Protein AF-A0A7S3XS80-F1 (afdb_monomer)

Foldseek 3Di:
DADDDQVLPWDDDPVDIDGDRDRQKDKDFPFAFPDKDWPDADPFWTKIKTAGDPGWIKIFTRGAQQLKGKIFTGFTKIKMFRDPFAFQDWPRHGQAQDKDKDQWIWTATPSGKIKIKGWLDIWIWGAHRGRGMTITPGTDGTMIIIGIDPDCVPVVVVCVQQVFKEFRHKDWDWDDDDPDIDIDIDTHMDGDPPGDHRGHDDD

Solvent-accessible surface area (backbone atoms only — not comparable to full-atom values): 10942 Å² total; per-residue (Å²): 87,75,39,60,72,28,76,86,63,54,46,76,56,100,88,47,76,47,65,57,85,50,47,50,36,27,51,48,51,72,45,56,68,79,47,72,50,76,81,46,70,55,93,40,19,41,32,39,38,32,37,28,64,88,76,22,36,39,31,37,42,51,34,74,39,50,68,46,56,36,33,40,34,40,67,33,24,43,25,42,31,27,73,71,41,35,34,51,25,44,73,89,37,76,23,55,58,37,74,54,72,42,40,68,44,43,38,33,28,73,81,69,53,31,35,43,36,37,37,76,53,76,46,44,32,39,26,37,77,67,17,38,40,34,36,38,80,54,70,37,70,45,37,44,33,39,26,77,42,93,44,68,87,66,44,44,61,56,49,62,60,22,66,48,20,45,64,70,33,40,47,82,48,73,49,76,58,92,97,43,77,48,78,46,79,48,73,39,69,49,71,46,92,85,35,56,76,65,66,61,76,89,131

Structure (mmCIF, N/CA/C/O backbone):
data_AF-A0A7S3XS80-F1
#
_entry.id   AF-A0A7S3XS80-F1
#
loop_
_atom_site.group_PDB
_atom_site.id
_atom_site.type_symbol
_atom_site.label_atom_id
_atom_site.label_alt_id
_atom_site.label_comp_id
_atom_site.label_asym_id
_atom_site.label_entity_id
_atom_site.label_seq_id
_atom_site.pdbx_PDB_ins_code
_atom_site.Cartn_x
_atom_site.Cartn_y
_atom_site.Cartn_z
_atom_site.occupancy
_atom_site.B_iso_or_equiv
_atom_site.auth_seq_id
_atom_site.auth_comp_id
_atom_site.auth_asym_id
_atom_site.auth_atom_id
_atom_site.pdbx_PDB_model_num
ATOM 1 N N . VAL A 1 1 ? -1.254 -8.027 4.628 1.00 94.69 1 VAL A N 1
ATOM 2 C CA . VAL A 1 1 ? -0.103 -7.722 3.749 1.00 94.69 1 VAL A CA 1
ATOM 3 C C . VAL A 1 1 ? 0.915 -6.951 4.557 1.00 94.69 1 VAL A C 1
ATOM 5 O O . VAL A 1 1 ? 0.587 -5.874 5.022 1.00 94.69 1 VAL A O 1
ATOM 8 N N . LYS A 1 2 ? 2.093 -7.525 4.796 1.00 95.94 2 LYS A N 1
ATOM 9 C CA . LYS A 1 2 ? 3.145 -6.911 5.617 1.00 95.94 2 LYS A CA 1
ATOM 10 C C . LYS A 1 2 ? 4.112 -6.157 4.709 1.00 95.94 2 LYS A C 1
ATOM 12 O O . LYS A 1 2 ? 4.516 -6.712 3.688 1.00 95.94 2 LYS A O 1
ATOM 17 N N . VAL A 1 3 ? 4.451 -4.926 5.063 1.00 95.62 3 VAL A N 1
ATOM 18 C CA . VAL A 1 3 ? 5.302 -4.023 4.283 1.00 95.62 3 VAL A CA 1
ATOM 19 C C . VAL A 1 3 ? 6.462 -3.580 5.164 1.00 95.62 3 VAL A C 1
ATOM 21 O O . VAL A 1 3 ? 6.250 -3.241 6.324 1.00 95.62 3 VAL A O 1
ATOM 24 N N . ALA A 1 4 ? 7.667 -3.586 4.596 1.00 94.00 4 ALA A N 1
ATOM 25 C CA . ALA A 1 4 ? 8.897 -3.203 5.275 1.00 94.00 4 ALA A CA 1
ATOM 26 C C . ALA A 1 4 ? 9.699 -2.219 4.417 1.00 94.00 4 ALA A C 1
ATOM 28 O O . ALA A 1 4 ? 9.778 -2.381 3.195 1.00 94.00 4 ALA A O 1
ATOM 29 N N . TYR A 1 5 ? 10.364 -1.263 5.059 1.00 92.00 5 TYR A N 1
ATOM 30 C CA . TYR A 1 5 ? 11.425 -0.449 4.482 1.00 92.00 5 TYR A CA 1
ATOM 31 C C . TYR A 1 5 ? 12.748 -0.734 5.211 1.00 92.00 5 TYR A C 1
ATOM 33 O O . TYR A 1 5 ? 13.196 0.021 6.077 1.00 92.00 5 TYR A O 1
ATOM 41 N N . PRO A 1 6 ? 13.425 -1.841 4.866 1.00 88.69 6 PRO A N 1
ATOM 42 C CA . PRO A 1 6 ? 14.515 -2.361 5.683 1.00 88.69 6 PRO A CA 1
ATOM 43 C C . PRO A 1 6 ? 15.793 -1.510 5.611 1.00 88.69 6 PRO A C 1
ATOM 45 O O . PRO A 1 6 ? 16.652 -1.610 6.485 1.00 88.69 6 PRO A O 1
ATOM 48 N N . ALA A 1 7 ? 15.918 -0.634 4.605 1.00 85.62 7 ALA A N 1
ATOM 49 C CA . ALA A 1 7 ? 17.073 0.246 4.442 1.00 85.62 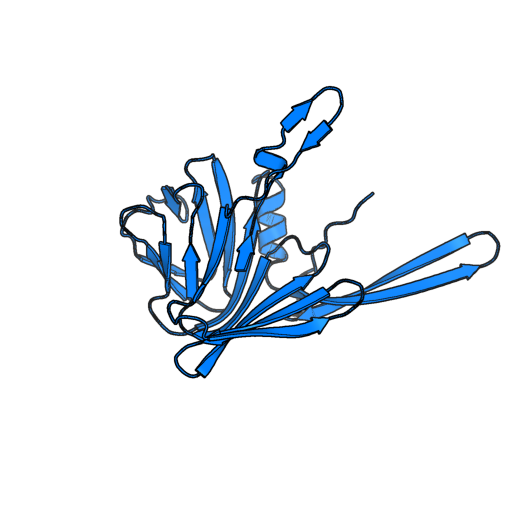7 ALA A CA 1
ATOM 50 C C . ALA A 1 7 ? 17.254 1.222 5.619 1.00 85.62 7 ALA A C 1
ATOM 52 O O . ALA A 1 7 ? 18.387 1.602 5.910 1.00 85.62 7 ALA A O 1
ATOM 53 N N . ALA A 1 8 ? 16.175 1.572 6.331 1.00 85.25 8 ALA A N 1
ATOM 54 C CA . ALA A 1 8 ? 16.245 2.381 7.550 1.00 85.25 8 ALA A CA 1
ATOM 55 C C . ALA A 1 8 ? 17.016 1.687 8.692 1.00 85.25 8 ALA A C 1
ATOM 57 O O . ALA A 1 8 ? 17.493 2.349 9.609 1.00 85.25 8 ALA A O 1
ATOM 58 N N . ARG A 1 9 ? 17.166 0.356 8.634 1.00 86.81 9 ARG A N 1
ATOM 59 C CA . ARG A 1 9 ? 17.767 -0.474 9.697 1.00 86.81 9 ARG A CA 1
ATOM 60 C C . ARG A 1 9 ? 18.905 -1.350 9.187 1.00 86.81 9 ARG A C 1
ATOM 62 O O . ARG A 1 9 ? 19.223 -2.388 9.768 1.00 86.81 9 ARG A O 1
ATOM 69 N N . ARG A 1 10 ? 19.516 -0.944 8.078 1.00 90.94 10 ARG A N 1
ATOM 70 C CA . ARG A 1 10 ? 20.593 -1.682 7.431 1.00 90.94 10 ARG A CA 1
ATOM 71 C C . ARG A 1 10 ? 21.805 -1.804 8.347 1.00 90.94 10 ARG A C 1
ATOM 73 O O . ARG A 1 10 ? 22.386 -0.807 8.772 1.00 90.94 10 ARG A O 1
ATOM 80 N N . VAL A 1 11 ? 22.245 -3.037 8.573 1.00 92.06 11 VAL A N 1
ATOM 81 C CA . VAL A 1 11 ? 23.467 -3.330 9.324 1.00 92.06 11 VAL A CA 1
ATOM 82 C C . VAL A 1 11 ? 24.584 -3.660 8.346 1.00 92.06 11 VAL A C 1
ATOM 84 O O . VAL A 1 11 ? 24.484 -4.602 7.559 1.00 92.06 11 VAL A O 1
ATOM 87 N N . VAL A 1 12 ? 25.665 -2.881 8.404 1.00 93.81 12 VAL A N 1
ATOM 88 C CA . VAL A 1 12 ? 26.850 -3.062 7.559 1.00 93.81 12 VAL A CA 1
ATOM 89 C C . VAL A 1 12 ? 28.029 -3.483 8.424 1.00 93.81 12 VAL A C 1
ATOM 91 O O . VAL A 1 12 ? 28.397 -2.802 9.379 1.00 93.81 12 VAL A O 1
ATOM 94 N N . THR A 1 13 ? 28.638 -4.604 8.066 1.00 93.06 13 THR A N 1
ATOM 95 C CA . THR A 1 13 ? 29.905 -5.086 8.617 1.00 93.06 13 THR A CA 1
ATOM 96 C C . THR A 1 13 ? 30.957 -5.124 7.499 1.00 93.06 13 THR A C 1
ATOM 98 O O . THR A 1 13 ? 30.611 -4.950 6.328 1.00 93.06 13 THR A O 1
ATOM 101 N N . PRO A 1 14 ? 32.244 -5.383 7.800 1.00 95.94 14 PRO A N 1
ATOM 102 C CA . PRO A 1 14 ? 33.262 -5.530 6.759 1.00 95.94 14 PRO A CA 1
ATOM 103 C C . PRO A 1 14 ? 32.996 -6.660 5.750 1.00 95.94 14 PRO A C 1
ATOM 105 O O . PRO A 1 14 ? 33.588 -6.653 4.674 1.00 95.94 14 PRO A O 1
ATOM 108 N N . THR A 1 15 ? 32.154 -7.644 6.086 1.00 95.75 15 THR A N 1
ATOM 109 C CA . THR A 1 15 ? 31.913 -8.840 5.257 1.00 95.75 15 THR A CA 1
ATOM 110 C C . THR A 1 15 ? 30.458 -9.031 4.852 1.00 95.75 15 THR A C 1
ATOM 112 O O . THR A 1 15 ? 30.182 -9.838 3.966 1.00 95.75 15 THR A O 1
ATOM 115 N N . THR A 1 16 ? 29.521 -8.322 5.482 1.00 93.69 16 THR A N 1
ATOM 116 C CA . THR A 1 16 ? 28.087 -8.507 5.255 1.00 93.69 16 THR A CA 1
ATOM 117 C C . THR A 1 16 ? 27.343 -7.182 5.248 1.00 93.69 16 THR A C 1
ATOM 119 O O . THR A 1 16 ? 27.641 -6.269 6.015 1.00 93.69 16 THR A O 1
ATOM 122 N N . GLN A 1 17 ? 26.304 -7.123 4.427 1.00 92.50 17 GLN A N 1
ATOM 123 C CA . GLN A 1 17 ? 25.264 -6.110 4.495 1.00 92.50 17 GLN A CA 1
ATOM 124 C C . GLN A 1 17 ? 23.944 -6.849 4.701 1.00 92.50 17 GLN A C 1
ATOM 126 O O . GLN A 1 17 ? 23.603 -7.718 3.900 1.00 92.50 17 GLN A O 1
ATOM 131 N N . SER A 1 18 ? 23.250 -6.539 5.792 1.00 92.44 18 SER A N 1
ATOM 132 C CA . SER A 1 18 ? 22.018 -7.217 6.192 1.00 92.44 18 SER A CA 1
ATOM 133 C C . SER A 1 18 ? 20.889 -6.212 6.357 1.00 92.44 18 SER A C 1
ATOM 135 O O . SER A 1 18 ? 21.041 -5.204 7.048 1.00 92.44 18 SER A O 1
ATOM 137 N N . ASP A 1 19 ? 19.756 -6.544 5.752 1.00 90.94 19 ASP A N 1
ATOM 138 C CA . ASP A 1 19 ? 18.509 -5.792 5.786 1.00 90.94 19 ASP A CA 1
ATOM 139 C C . ASP A 1 19 ? 17.455 -6.678 6.460 1.00 90.94 19 ASP A C 1
ATOM 141 O O . ASP A 1 19 ? 17.11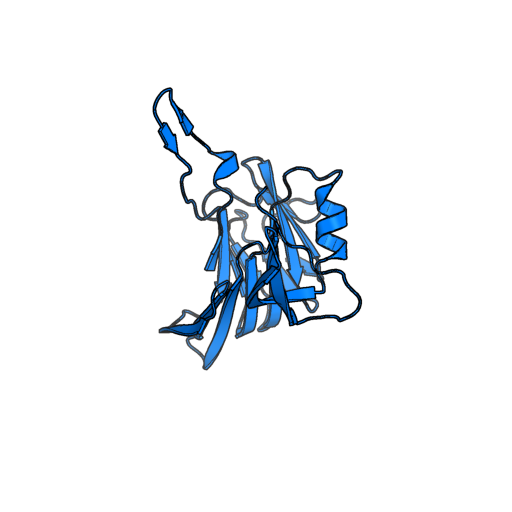4 -7.743 5.940 1.00 90.94 19 ASP A O 1
ATOM 145 N N . TYR A 1 20 ? 16.980 -6.281 7.641 1.00 86.38 20 TYR A N 1
ATOM 146 C CA . TYR A 1 20 ? 15.993 -7.057 8.392 1.00 86.38 20 TYR A CA 1
ATOM 147 C C . TYR A 1 20 ? 14.582 -6.697 7.947 1.00 86.38 20 TYR A C 1
ATOM 149 O O . TYR A 1 20 ? 14.239 -5.521 7.837 1.00 86.38 20 TYR A O 1
ATOM 157 N N . PHE A 1 21 ? 13.766 -7.720 7.701 1.00 89.06 21 PHE A N 1
ATOM 158 C CA . PHE A 1 21 ? 12.346 -7.530 7.457 1.00 89.06 21 PHE A CA 1
ATOM 159 C C . PHE A 1 21 ? 11.626 -7.362 8.793 1.00 89.06 21 PHE A C 1
ATOM 161 O O . PHE A 1 21 ? 11.642 -8.278 9.613 1.00 89.06 21 PHE A O 1
ATOM 168 N N . GLU A 1 22 ? 10.971 -6.221 8.964 1.00 90.44 22 GLU A N 1
ATOM 169 C CA . GLU A 1 22 ? 10.077 -5.929 10.080 1.00 90.44 22 GLU A CA 1
ATOM 170 C C . GLU A 1 22 ? 8.719 -5.488 9.535 1.00 90.44 22 GLU A C 1
ATOM 172 O O . GLU A 1 22 ? 8.626 -4.932 8.440 1.00 90.44 22 GLU A O 1
ATOM 177 N N . ASP A 1 23 ? 7.655 -5.752 10.290 1.00 92.56 23 ASP A N 1
ATOM 178 C CA . ASP A 1 23 ? 6.293 -5.361 9.923 1.00 92.56 23 ASP A CA 1
ATOM 179 C C . ASP A 1 23 ? 6.087 -3.850 10.181 1.00 92.56 23 ASP A C 1
ATOM 181 O O . ASP A 1 23 ? 5.377 -3.450 11.108 1.00 92.56 23 ASP A O 1
ATOM 185 N N . ASP A 1 24 ? 6.725 -3.002 9.372 1.00 94.56 24 ASP A N 1
ATOM 186 C CA . ASP A 1 24 ? 6.674 -1.540 9.516 1.00 94.56 24 ASP A CA 1
ATOM 187 C C . ASP A 1 24 ? 5.253 -1.003 9.353 1.00 94.56 24 ASP A C 1
ATOM 189 O O . ASP A 1 24 ? 4.800 -0.157 10.125 1.00 94.56 24 ASP A O 1
ATOM 193 N N . LEU A 1 25 ? 4.541 -1.541 8.365 1.00 96.31 25 LEU A N 1
ATOM 194 C CA . LEU A 1 25 ? 3.130 -1.287 8.135 1.00 96.31 25 LEU A CA 1
ATOM 195 C C . LEU A 1 25 ? 2.460 -2.568 7.637 1.00 96.31 25 LEU A C 1
ATOM 197 O O . LEU A 1 25 ? 2.986 -3.280 6.780 1.00 96.31 25 LEU A O 1
ATOM 201 N N . VAL A 1 26 ? 1.269 -2.870 8.143 1.00 98.00 26 VAL A N 1
ATOM 202 C CA . VAL A 1 26 ? 0.475 -4.015 7.693 1.00 98.00 26 VAL A CA 1
ATOM 203 C C . VAL A 1 26 ? -0.877 -3.534 7.197 1.00 98.00 26 VAL A C 1
ATOM 205 O O . VAL A 1 26 ? -1.624 -2.933 7.954 1.00 98.00 26 VAL A O 1
ATOM 208 N N . LEU A 1 27 ? -1.205 -3.846 5.946 1.00 98.44 27 LEU A N 1
ATOM 209 C CA . LEU A 1 27 ? -2.522 -3.619 5.353 1.00 98.44 27 LEU A CA 1
ATOM 210 C C . LEU A 1 27 ? -3.331 -4.918 5.433 1.00 98.44 27 LEU A C 1
ATOM 212 O O . LEU A 1 27 ? -2.916 -5.939 4.872 1.00 98.44 27 LEU A O 1
ATOM 216 N N . SER A 1 28 ? -4.444 -4.917 6.151 1.00 98.06 28 SER A N 1
ATOM 217 C CA . SER A 1 28 ? -5.320 -6.078 6.358 1.00 98.06 28 SER A CA 1
ATOM 218 C C . SER A 1 28 ? -6.788 -5.658 6.413 1.00 98.06 28 SER A C 1
ATOM 220 O O . SER A 1 28 ? -7.120 -4.512 6.129 1.00 98.06 28 SER A O 1
ATOM 222 N N . SER A 1 29 ? -7.666 -6.589 6.770 1.00 98.19 29 SER A N 1
ATOM 223 C CA . SER A 1 29 ? -9.071 -6.346 7.085 1.00 98.19 29 SER A CA 1
ATOM 224 C C . SER A 1 29 ? -9.350 -6.594 8.570 1.00 98.19 29 SER A C 1
ATOM 226 O O . SER A 1 29 ? -8.572 -7.273 9.246 1.00 98.19 29 SER A O 1
ATOM 228 N N . GLN A 1 30 ? -10.456 -6.050 9.073 1.00 98.06 30 GLN A N 1
ATOM 229 C CA . GLN A 1 30 ? -10.975 -6.336 10.409 1.00 98.06 30 GLN A CA 1
ATOM 230 C C . GLN A 1 30 ? -11.539 -7.756 10.467 1.00 98.06 30 GLN A C 1
ATOM 232 O O . GLN A 1 30 ? -11.383 -8.455 11.468 1.00 98.06 30 GLN A O 1
ATOM 237 N N . GLU A 1 31 ? -12.172 -8.184 9.379 1.00 97.81 31 GLU A N 1
ATOM 238 C CA . GLU A 1 31 ? -12.614 -9.550 9.166 1.00 97.81 31 GLU A CA 1
ATOM 239 C C . GLU A 1 31 ? -11.386 -10.468 9.073 1.00 97.81 31 GLU A C 1
ATOM 241 O O . GLU A 1 31 ? -10.433 -10.177 8.342 1.00 97.81 31 GLU A O 1
ATOM 246 N N . GLY A 1 32 ? -11.391 -11.583 9.809 1.00 95.38 32 GLY A N 1
ATOM 247 C CA . GLY A 1 32 ? -10.317 -12.573 9.734 1.00 95.38 32 GLY A CA 1
ATOM 248 C C . GLY A 1 32 ? -10.260 -13.207 8.345 1.00 95.38 32 GLY A C 1
ATOM 249 O O . GLY A 1 32 ? -11.300 -13.479 7.753 1.00 95.38 32 GLY A O 1
ATOM 250 N N . TYR A 1 33 ? -9.065 -13.456 7.800 1.00 95.94 33 TYR A N 1
ATOM 251 C CA . TYR A 1 33 ? -8.953 -14.203 6.544 1.00 95.94 33 TYR A CA 1
ATOM 252 C C . TYR A 1 33 ? -9.026 -15.715 6.799 1.00 95.94 33 TYR A C 1
ATOM 254 O O . TYR A 1 33 ? -8.406 -16.226 7.733 1.00 95.94 33 TYR A O 1
ATOM 262 N N . VAL A 1 34 ? -9.742 -16.437 5.938 1.00 97.81 34 VAL A N 1
ATOM 263 C CA . VAL A 1 34 ? -9.917 -17.899 6.006 1.00 97.81 34 VAL A CA 1
ATOM 264 C C . VAL A 1 34 ? -9.072 -18.641 4.977 1.00 97.81 34 VAL A C 1
ATOM 266 O O . VAL A 1 34 ? -8.682 -19.788 5.198 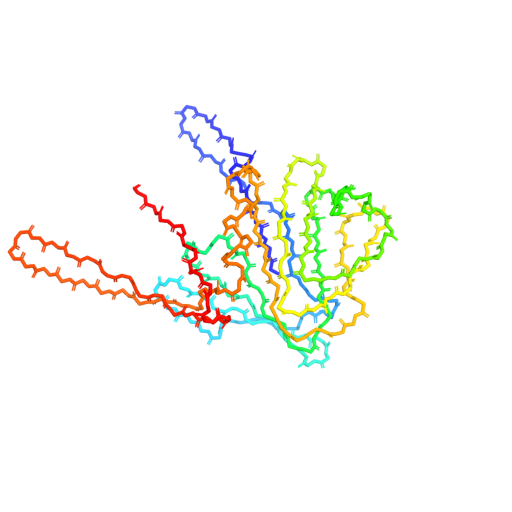1.00 97.81 34 VAL A O 1
ATOM 269 N N . ALA A 1 35 ? -8.737 -17.981 3.871 1.00 97.31 35 ALA A N 1
ATOM 270 C CA . ALA A 1 35 ? -7.902 -18.534 2.818 1.00 97.31 35 ALA A CA 1
ATOM 271 C C . ALA A 1 35 ? -7.004 -17.454 2.214 1.00 97.31 35 ALA A C 1
ATOM 273 O O . ALA A 1 35 ? -7.290 -16.258 2.289 1.00 97.31 35 ALA A O 1
ATOM 274 N N . ARG A 1 36 ? -5.891 -17.892 1.620 1.00 97.50 36 ARG A N 1
ATOM 275 C CA . ARG A 1 36 ? -5.041 -17.041 0.786 1.00 97.50 36 ARG A CA 1
ATOM 276 C C . ARG A 1 36 ? -4.422 -17.850 -0.342 1.00 97.50 36 ARG A C 1
ATOM 278 O O . ARG A 1 36 ? -3.946 -18.963 -0.103 1.00 97.50 36 ARG A O 1
ATOM 285 N N . TYR A 1 37 ? -4.367 -17.285 -1.537 1.00 97.69 37 TYR A N 1
ATOM 286 C CA . TYR A 1 37 ? -3.746 -17.928 -2.694 1.00 97.69 37 TYR A CA 1
ATOM 287 C C . TYR A 1 37 ? -3.345 -16.896 -3.751 1.00 97.69 37 TYR A C 1
ATOM 289 O O . TYR A 1 37 ? -3.826 -15.765 -3.764 1.00 97.69 37 TYR A O 1
ATOM 297 N N . ALA A 1 38 ? -2.419 -17.283 -4.629 1.00 98.06 38 ALA A N 1
ATOM 298 C CA . ALA A 1 38 ? -2.061 -16.468 -5.783 1.00 98.06 38 ALA A CA 1
ATOM 299 C C . ALA A 1 38 ? -3.119 -16.643 -6.881 1.00 98.06 38 ALA A C 1
ATOM 301 O O . ALA A 1 38 ? -3.391 -17.771 -7.292 1.00 98.06 38 ALA A O 1
ATOM 302 N N . THR A 1 39 ? -3.697 -15.543 -7.355 1.00 97.75 39 THR A N 1
ATOM 303 C CA . THR A 1 39 ? -4.729 -15.534 -8.411 1.00 97.75 39 THR A CA 1
ATOM 304 C C . THR A 1 39 ? -4.177 -15.160 -9.781 1.00 97.75 39 THR A C 1
ATOM 306 O O . THR A 1 39 ? -4.776 -15.491 -10.801 1.00 97.75 39 THR A O 1
ATOM 309 N N . GLY A 1 40 ? -3.012 -14.517 -9.820 1.00 97.00 40 GLY A N 1
ATOM 310 C CA . GLY A 1 40 ? -2.322 -14.152 -11.051 1.00 97.00 40 GLY A CA 1
ATOM 311 C C . GLY A 1 40 ? -0.853 -13.851 -10.794 1.00 97.00 40 GLY A C 1
ATOM 312 O O . GLY A 1 40 ? -0.473 -13.476 -9.685 1.00 97.00 40 GLY A O 1
ATOM 313 N N . TYR A 1 41 ? -0.018 -14.048 -11.807 1.00 97.56 41 TYR A N 1
ATOM 314 C CA . TYR A 1 41 ? 1.400 -13.706 -11.768 1.00 97.56 41 TYR A CA 1
ATOM 315 C C . TYR A 1 41 ? 1.961 -13.568 -13.184 1.00 97.56 41 TYR A C 1
ATOM 317 O O . TYR A 1 41 ? 1.452 -14.167 -14.133 1.00 97.56 41 TYR A O 1
ATOM 325 N N . ASP A 1 42 ? 3.045 -12.813 -13.306 1.00 96.44 42 ASP A N 1
ATOM 326 C CA . ASP A 1 42 ? 3.849 -12.700 -14.521 1.00 96.44 42 ASP A CA 1
ATOM 327 C C . ASP A 1 42 ? 5.345 -12.590 -14.159 1.00 96.44 42 ASP A C 1
ATOM 329 O O . ASP A 1 42 ? 5.762 -12.956 -13.060 1.00 96.44 42 ASP A O 1
ATOM 333 N N . ALA A 1 43 ? 6.187 -12.135 -15.091 1.00 92.25 43 ALA A N 1
ATOM 334 C CA . ALA A 1 43 ? 7.627 -12.005 -14.860 1.00 92.25 43 ALA A CA 1
ATOM 335 C C . ALA A 1 43 ? 7.998 -10.948 -13.798 1.00 92.25 43 ALA A C 1
ATOM 337 O O . ALA A 1 43 ? 9.110 -10.970 -13.266 1.00 92.25 43 ALA A O 1
ATOM 338 N N . PHE A 1 44 ? 7.096 -10.013 -13.505 1.00 95.88 44 PHE A N 1
ATOM 339 C CA . PHE A 1 44 ? 7.319 -8.873 -12.623 1.00 95.88 44 PHE A CA 1
ATOM 340 C C . PHE A 1 44 ? 6.291 -8.745 -11.502 1.00 95.88 44 PHE A C 1
ATOM 342 O O . PHE A 1 44 ? 6.484 -7.890 -10.636 1.00 95.88 44 PHE A O 1
ATOM 349 N N . SER A 1 45 ? 5.228 -9.546 -11.496 1.00 97.75 45 SER A N 1
ATOM 350 C CA . SER A 1 45 ? 4.135 -9.393 -10.543 1.00 97.75 45 SER A CA 1
ATOM 351 C C . SER A 1 45 ? 3.604 -10.700 -9.966 1.00 97.75 45 SER A C 1
ATOM 353 O O . SER A 1 45 ? 3.717 -11.774 -10.560 1.00 97.75 45 SER A O 1
ATOM 355 N N . VAL A 1 46 ? 2.978 -10.579 -8.798 1.00 98.38 46 VAL A N 1
ATOM 356 C CA . VAL A 1 46 ? 2.064 -11.572 -8.239 1.00 98.38 46 VAL A CA 1
ATOM 357 C C . VAL A 1 46 ? 0.879 -10.858 -7.594 1.00 98.38 46 VAL A C 1
ATOM 359 O O . VAL A 1 46 ? 1.047 -9.865 -6.884 1.00 98.38 46 VAL A O 1
ATOM 362 N N . THR A 1 47 ? -0.321 -11.380 -7.831 1.00 98.62 47 THR A N 1
ATOM 363 C CA . THR A 1 47 ? -1.541 -10.995 -7.121 1.00 98.62 47 THR A CA 1
ATOM 364 C C . THR A 1 47 ? -1.883 -12.076 -6.110 1.00 98.62 47 THR A C 1
ATOM 366 O O . THR A 1 47 ? -2.069 -13.237 -6.481 1.00 98.62 47 THR A O 1
ATOM 369 N N . VAL A 1 48 ? -1.950 -11.702 -4.833 1.00 98.56 48 VAL A N 1
ATOM 370 C CA . VAL A 1 48 ? -2.334 -12.605 -3.739 1.00 98.56 48 VAL A CA 1
ATOM 371 C C . VAL A 1 48 ? -3.668 -12.154 -3.172 1.00 98.56 48 VAL A C 1
ATOM 373 O O . VAL A 1 48 ? -3.764 -11.050 -2.643 1.00 98.56 48 VAL A O 1
ATOM 376 N N . GLU A 1 49 ? -4.674 -13.013 -3.261 1.00 98.69 49 GLU A N 1
ATOM 377 C CA . GLU A 1 49 ? -6.009 -12.786 -2.713 1.00 98.69 49 GLU A CA 1
ATOM 378 C C . GLU A 1 49 ? -6.127 -13.402 -1.318 1.00 98.69 49 GLU A C 1
ATOM 380 O O . GLU A 1 49 ? -5.566 -14.468 -1.047 1.00 98.69 49 GLU A O 1
ATOM 385 N N . PHE A 1 50 ? -6.845 -12.708 -0.441 1.00 98.56 50 PHE A N 1
ATOM 386 C CA . PHE A 1 50 ? -7.215 -13.141 0.897 1.00 98.56 50 PHE A CA 1
ATOM 387 C C . PHE A 1 50 ? -8.741 -13.124 0.995 1.00 98.56 50 PHE A C 1
ATOM 389 O O . PHE A 1 50 ? -9.348 -12.059 0.876 1.00 98.56 50 PHE A O 1
ATOM 396 N N . GLU A 1 51 ? -9.349 -14.288 1.211 1.00 98.38 51 GLU A N 1
ATOM 397 C CA . GLU A 1 51 ? -10.791 -14.414 1.452 1.00 98.38 51 GLU A CA 1
ATOM 398 C C . GLU A 1 51 ? -11.085 -14.234 2.938 1.00 98.38 51 GLU A C 1
ATOM 400 O O . GLU A 1 51 ? -10.368 -14.803 3.768 1.00 98.38 51 GLU A O 1
ATOM 405 N N . THR A 1 52 ? -12.129 -13.481 3.288 1.00 98.06 52 THR A N 1
ATOM 406 C CA . THR A 1 52 ? -12.461 -13.169 4.684 1.00 98.06 52 THR A CA 1
ATOM 407 C C . THR A 1 52 ? -13.685 -13.906 5.216 1.00 98.06 52 THR A C 1
ATOM 409 O O . THR A 1 52 ? -14.571 -14.353 4.482 1.00 98.06 52 THR A O 1
ATOM 412 N N . GLU A 1 53 ? -13.747 -14.022 6.541 1.00 93.75 53 GLU A N 1
ATOM 413 C CA . GLU A 1 53 ? -14.957 -14.354 7.283 1.00 93.75 53 GLU A CA 1
ATOM 414 C C . GLU A 1 53 ? -16.037 -13.315 6.937 1.00 93.75 53 GLU A C 1
ATOM 416 O O . GLU A 1 53 ? -15.936 -12.154 7.315 1.00 93.75 53 GLU A O 1
ATOM 421 N N . GLY A 1 54 ? -17.057 -13.713 6.173 1.00 89.81 54 GLY A N 1
ATOM 422 C CA . GLY A 1 54 ? -18.094 -12.798 5.667 1.00 89.81 54 GLY A CA 1
ATOM 423 C C . GLY A 1 54 ? -18.170 -12.705 4.141 1.00 89.81 54 GLY A C 1
ATOM 424 O O . GLY A 1 54 ? -19.140 -12.158 3.626 1.00 89.81 54 GLY A O 1
ATOM 425 N N . GLY A 1 55 ? -17.217 -13.307 3.420 1.00 94.75 55 GLY A N 1
ATOM 426 C CA . GLY A 1 55 ? -17.268 -13.466 1.962 1.00 94.75 55 GLY A CA 1
ATOM 427 C C . GLY A 1 55 ? -16.721 -12.287 1.156 1.00 94.75 55 GLY A C 1
ATOM 428 O O . GLY A 1 55 ? -16.781 -12.328 -0.070 1.00 94.75 55 GLY A O 1
ATOM 429 N N . GLY A 1 56 ? -16.189 -11.260 1.821 1.00 97.75 56 GLY A N 1
ATOM 430 C CA . GLY A 1 56 ? -15.397 -10.223 1.169 1.00 97.75 56 GLY A CA 1
ATOM 431 C C . GLY A 1 56 ? -13.958 -10.685 0.921 1.00 97.75 56 GLY A C 1
ATOM 432 O O . GLY A 1 56 ? -13.524 -11.739 1.397 1.00 97.75 56 GLY A O 1
ATOM 433 N N . VAL A 1 57 ? -13.204 -9.894 0.161 1.00 98.44 57 VAL A N 1
ATOM 434 C CA . VAL A 1 57 ? -11.807 -10.203 -0.158 1.00 98.44 57 VAL A CA 1
ATOM 435 C C . VAL A 1 57 ? -10.933 -8.956 -0.142 1.00 98.44 57 VAL A C 1
ATOM 437 O O . VAL A 1 57 ? -11.400 -7.831 -0.327 1.00 98.44 57 VAL A O 1
ATOM 440 N N . TYR A 1 58 ? -9.631 -9.155 0.032 1.00 98.69 58 TYR A N 1
ATOM 441 C CA . TYR A 1 58 ? -8.636 -8.137 -0.293 1.00 98.69 58 TYR A CA 1
ATOM 442 C C . TYR A 1 58 ? -7.444 -8.754 -1.026 1.00 98.69 58 TYR A C 1
ATOM 444 O O . TYR A 1 58 ? -7.047 -9.890 -0.763 1.00 98.69 58 TYR A O 1
ATOM 452 N N . ARG A 1 59 ? -6.872 -8.018 -1.979 1.00 98.62 59 ARG A N 1
ATOM 453 C CA . ARG A 1 59 ? -5.846 -8.498 -2.912 1.00 98.62 59 ARG A CA 1
ATOM 454 C C . ARG A 1 59 ? -4.605 -7.637 -2.826 1.00 98.62 59 ARG A C 1
ATOM 456 O O . ARG A 1 59 ? -4.668 -6.429 -3.009 1.00 98.62 59 ARG A O 1
ATOM 463 N N . ASN A 1 60 ? -3.456 -8.253 -2.590 1.00 98.44 60 ASN A N 1
ATOM 464 C CA . ASN A 1 60 ? -2.178 -7.572 -2.718 1.00 98.44 60 ASN A CA 1
ATOM 465 C C . ASN A 1 60 ? -1.693 -7.618 -4.163 1.00 98.44 60 ASN A C 1
ATOM 467 O O . ASN A 1 60 ? -1.477 -8.708 -4.689 1.00 98.44 60 ASN A O 1
ATOM 471 N N . LEU A 1 61 ? -1.451 -6.446 -4.750 1.00 98.19 61 LEU A N 1
ATOM 472 C CA . LEU A 1 61 ? -0.815 -6.311 -6.057 1.00 98.19 61 LEU A CA 1
ATOM 473 C C . LEU A 1 61 ? 0.682 -6.054 -5.859 1.00 98.19 61 LEU A C 1
ATOM 475 O O . LEU A 1 61 ? 1.124 -4.912 -5.707 1.00 98.19 61 LEU A O 1
ATOM 479 N N . ALA A 1 62 ? 1.477 -7.121 -5.804 1.00 97.69 62 ALA A N 1
ATOM 480 C CA . ALA A 1 62 ? 2.921 -7.008 -5.653 1.00 97.69 62 ALA A CA 1
ATOM 481 C C . ALA A 1 62 ? 3.575 -6.935 -7.035 1.00 97.69 62 ALA A C 1
ATOM 483 O O . ALA A 1 62 ? 3.789 -7.963 -7.675 1.00 97.69 62 ALA A O 1
ATOM 484 N N . VAL A 1 63 ? 3.915 -5.724 -7.488 1.00 97.25 63 VAL A N 1
ATOM 485 C CA . VAL A 1 63 ? 4.645 -5.504 -8.746 1.00 97.25 63 VAL A CA 1
ATOM 486 C C . VAL A 1 63 ? 6.044 -4.974 -8.468 1.00 97.25 63 VAL A C 1
ATOM 488 O O . VAL A 1 63 ? 6.232 -3.980 -7.762 1.00 97.25 63 VAL A O 1
ATOM 491 N N . ARG A 1 64 ? 7.049 -5.627 -9.052 1.00 95.56 64 ARG A N 1
ATOM 492 C CA . ARG A 1 64 ? 8.453 -5.239 -8.934 1.00 95.56 64 ARG A CA 1
ATOM 493 C C . ARG A 1 64 ? 8.654 -3.791 -9.377 1.00 95.56 64 ARG A C 1
ATOM 495 O O . ARG A 1 64 ? 8.278 -3.411 -10.479 1.00 95.56 64 ARG A O 1
ATOM 502 N N . GLY A 1 65 ? 9.318 -3.011 -8.527 1.00 94.44 65 GLY A N 1
ATOM 503 C CA . GLY A 1 65 ? 9.616 -1.606 -8.797 1.00 94.44 65 GLY A CA 1
ATOM 504 C C . GLY A 1 65 ? 8.465 -0.652 -8.478 1.00 94.44 65 GLY A C 1
ATOM 505 O O . GLY A 1 65 ? 8.692 0.551 -8.515 1.00 94.44 65 GLY A O 1
ATOM 506 N N . SER A 1 66 ? 7.268 -1.130 -8.117 1.00 95.81 66 SER A N 1
ATOM 507 C CA . SER A 1 66 ? 6.237 -0.240 -7.570 1.00 95.81 66 SER A CA 1
ATOM 508 C C . SER A 1 66 ? 6.752 0.395 -6.270 1.00 95.81 66 SER A C 1
ATOM 510 O O . SER A 1 66 ? 7.162 -0.343 -5.371 1.00 95.81 66 SER A O 1
ATOM 512 N N . PRO A 1 67 ? 6.716 1.731 -6.122 1.00 95.38 67 PRO A N 1
ATOM 513 C CA . PRO A 1 67 ? 7.075 2.387 -4.865 1.00 95.38 67 PRO A CA 1
ATOM 514 C C . PRO A 1 67 ? 5.943 2.337 -3.829 1.00 95.38 67 PRO A C 1
ATOM 516 O O . PRO A 1 67 ? 6.123 2.794 -2.704 1.00 95.38 67 PRO A O 1
ATOM 519 N N . TYR A 1 68 ? 4.789 1.771 -4.196 1.00 97.06 68 TYR A N 1
ATOM 520 C CA . TYR A 1 68 ? 3.638 1.607 -3.317 1.00 97.06 68 TYR A CA 1
ATOM 521 C C . TYR A 1 68 ? 3.370 0.132 -3.057 1.00 97.06 68 TYR A C 1
ATOM 523 O O . TYR A 1 68 ? 3.297 -0.667 -4.000 1.00 97.06 68 TYR A O 1
ATOM 531 N N . ALA A 1 69 ? 3.096 -0.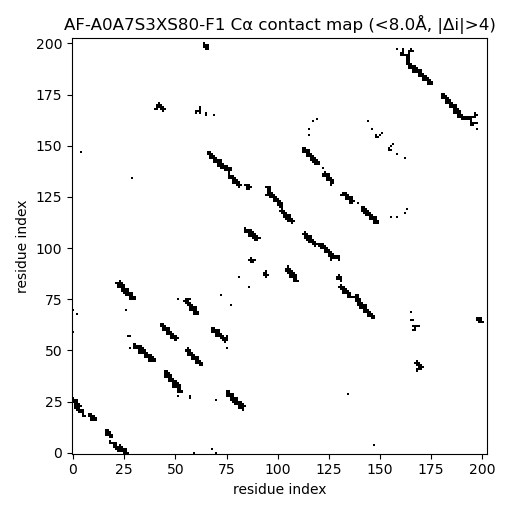204 -1.802 1.00 97.81 69 ALA A N 1
ATOM 532 C CA . ALA A 1 69 ? 2.340 -1.397 -1.469 1.00 97.81 69 ALA A CA 1
ATOM 533 C C . ALA A 1 69 ? 0.864 -1.134 -1.790 1.00 97.81 69 ALA A C 1
ATOM 535 O O . ALA A 1 69 ? 0.241 -0.274 -1.171 1.00 97.81 69 ALA A O 1
ATOM 536 N N . THR A 1 70 ? 0.322 -1.853 -2.773 1.00 98.50 70 THR A N 1
ATOM 537 C CA . THR A 1 70 ? -1.061 -1.676 -3.237 1.00 98.50 70 THR A CA 1
ATOM 538 C C . THR A 1 70 ? -1.920 -2.851 -2.779 1.00 98.50 70 THR A C 1
ATOM 540 O O . THR A 1 70 ? -1.541 -4.017 -2.960 1.00 98.50 70 THR A O 1
ATOM 543 N N . VAL A 1 71 ? -3.062 -2.542 -2.164 1.00 98.69 71 VAL A N 1
ATOM 544 C CA . VAL A 1 71 ? -4.080 -3.517 -1.770 1.00 98.69 71 VAL A CA 1
ATOM 545 C C . VAL A 1 71 ? -5.440 -3.071 -2.291 1.00 98.69 71 VAL A C 1
ATOM 547 O O . VAL A 1 71 ? -5.881 -1.961 -2.000 1.00 98.69 71 VAL A O 1
ATOM 550 N N . GLU A 1 72 ? -6.093 -3.940 -3.052 1.00 98.50 72 GLU A N 1
ATOM 551 C CA . GLU A 1 72 ? -7.487 -3.785 -3.463 1.00 98.50 72 GLU A CA 1
ATOM 552 C C . GLU A 1 72 ? -8.389 -4.447 -2.422 1.00 98.50 72 GLU A C 1
ATOM 554 O O . GLU A 1 72 ? -8.102 -5.553 -1.973 1.00 98.50 72 GLU A O 1
ATOM 559 N N . TYR A 1 73 ? -9.473 -3.788 -2.042 1.00 98.69 73 TYR A N 1
ATOM 560 C CA . TYR A 1 73 ? -10.469 -4.273 -1.096 1.00 98.69 73 TYR A CA 1
ATOM 561 C C . TYR A 1 73 ? -11.815 -4.403 -1.800 1.00 98.69 73 TYR A C 1
ATOM 563 O O . TYR A 1 73 ? -12.166 -3.566 -2.633 1.00 98.69 73 TYR A O 1
ATOM 571 N N . GLU A 1 74 ? -12.570 -5.437 -1.447 1.00 98.50 74 GLU A N 1
ATOM 572 C CA . GLU A 1 74 ? -13.898 -5.711 -1.982 1.00 98.50 74 GLU A CA 1
ATOM 573 C C . GLU A 1 74 ? -14.800 -6.200 -0.844 1.00 98.50 74 GLU A C 1
ATOM 575 O O . GLU A 1 74 ? -14.739 -7.358 -0.426 1.00 98.50 74 GLU A O 1
ATOM 580 N N . GLY A 1 75 ? -15.618 -5.286 -0.314 1.00 97.56 75 GLY A N 1
ATOM 581 C CA . GLY A 1 75 ? -16.619 -5.601 0.708 1.00 97.56 75 GLY A CA 1
ATOM 582 C C . GLY A 1 75 ? -16.052 -6.026 2.068 1.00 97.56 75 GLY A C 1
ATOM 583 O O . GLY A 1 75 ? -16.667 -6.845 2.743 1.00 97.56 75 GLY A O 1
ATOM 584 N N . VAL A 1 76 ? -14.899 -5.491 2.474 1.00 98.50 76 VAL A N 1
ATOM 585 C CA . VAL A 1 76 ? -14.268 -5.759 3.785 1.00 98.50 76 VAL A CA 1
ATOM 586 C C . VAL A 1 76 ? -13.860 -4.454 4.453 1.00 98.50 76 VAL A C 1
ATOM 588 O O . VAL A 1 76 ? -13.762 -3.435 3.777 1.00 98.50 76 VAL A O 1
ATOM 591 N N . THR A 1 77 ? -13.593 -4.466 5.752 1.00 98.62 77 THR A N 1
ATOM 592 C CA . THR A 1 77 ? -13.269 -3.272 6.544 1.00 98.62 77 THR A CA 1
ATOM 593 C C . THR A 1 77 ? -11.750 -3.141 6.704 1.00 98.62 77 THR A C 1
ATOM 595 O O . THR A 1 77 ? -11.163 -3.920 7.455 1.00 98.62 77 THR A O 1
ATOM 598 N N . PRO A 1 78 ? -11.058 -2.210 6.014 1.00 98.69 78 PRO A N 1
ATOM 599 C CA . PRO A 1 78 ? -9.599 -2.139 6.058 1.00 98.69 78 PRO A CA 1
ATOM 600 C C . PRO A 1 7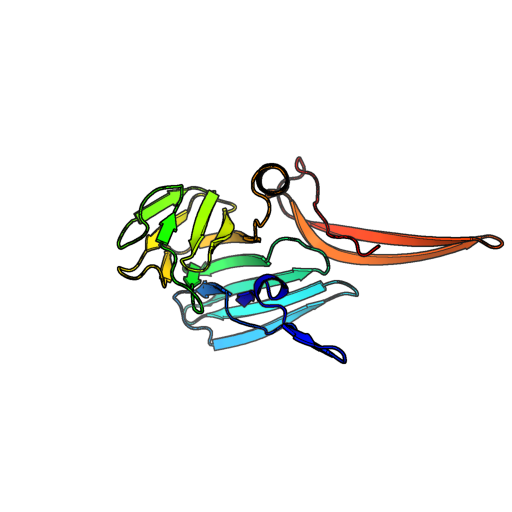8 ? -9.048 -1.818 7.447 1.00 98.69 78 PRO A C 1
ATOM 602 O O . PRO A 1 78 ? -9.613 -1.025 8.197 1.00 98.69 78 PRO A O 1
ATOM 605 N N . VAL A 1 79 ? -7.881 -2.377 7.754 1.00 98.62 79 VAL A N 1
ATOM 606 C CA . VAL A 1 79 ? -7.107 -2.070 8.957 1.00 98.62 79 VAL A CA 1
ATOM 607 C C . VAL A 1 79 ? -5.649 -1.865 8.573 1.00 98.62 79 VAL A C 1
ATOM 609 O O . VAL A 1 79 ? -5.052 -2.702 7.891 1.00 98.62 79 VAL A O 1
ATOM 612 N N . LEU A 1 80 ? -5.069 -0.756 9.023 1.00 98.44 80 LEU A N 1
ATOM 613 C CA . LEU A 1 80 ? -3.634 -0.509 8.956 1.00 98.44 80 LEU A CA 1
ATOM 614 C C . LEU A 1 80 ? -3.043 -0.759 10.340 1.00 98.44 80 LEU A C 1
ATOM 616 O O . LEU A 1 80 ? -3.427 -0.097 11.303 1.00 98.44 80 LEU A O 1
ATOM 620 N N . HIS A 1 81 ? -2.108 -1.697 10.448 1.00 97.69 81 HIS A N 1
ATOM 621 C CA . HIS A 1 81 ? -1.367 -1.902 11.686 1.00 97.69 81 HIS A CA 1
ATOM 622 C C . HIS A 1 81 ? 0.046 -1.366 11.592 1.00 97.69 81 HIS A C 1
ATOM 624 O O . HIS A 1 81 ? 0.769 -1.636 10.634 1.00 97.69 81 HIS A O 1
ATOM 630 N N . SER A 1 82 ? 0.445 -0.721 12.673 1.00 94.62 82 SER A N 1
ATOM 631 C CA . SER A 1 82 ? 1.805 -0.311 12.959 1.00 94.62 82 SER A CA 1
ATOM 632 C C . SER A 1 82 ? 2.365 -1.294 13.986 1.00 94.62 82 SER A C 1
ATOM 634 O O . SER A 1 82 ? 1.998 -1.232 15.158 1.00 94.62 82 SER A O 1
ATOM 636 N N . LYS A 1 83 ? 3.133 -2.307 13.553 1.00 91.25 83 LYS A N 1
ATOM 637 C CA . LYS A 1 83 ? 3.565 -3.404 14.448 1.00 91.25 83 LYS A CA 1
ATOM 638 C C . LYS A 1 83 ? 4.937 -3.174 15.068 1.00 91.25 83 LYS A C 1
ATOM 640 O O . LYS A 1 83 ? 5.167 -3.644 16.178 1.00 91.25 83 LYS A O 1
ATOM 645 N N . PHE A 1 84 ? 5.828 -2.494 14.352 1.00 90.44 84 PHE A N 1
ATOM 646 C CA . PHE A 1 84 ? 7.190 -2.239 14.818 1.00 90.44 84 PHE A CA 1
ATOM 647 C C . PHE A 1 84 ? 7.316 -0.945 15.639 1.00 90.44 84 PHE A C 1
ATOM 649 O O . PHE A 1 84 ? 7.978 -0.931 16.672 1.00 90.44 84 PHE A O 1
ATOM 656 N N . SER A 1 85 ? 6.670 0.132 15.192 1.00 93.31 85 SER A N 1
ATOM 657 C CA . SER A 1 85 ? 6.698 1.454 15.829 1.00 93.31 85 SER A CA 1
ATOM 658 C C . SER A 1 85 ? 5.303 2.063 15.794 1.00 93.31 85 SER A C 1
ATOM 660 O O . SER A 1 85 ? 4.574 1.809 14.842 1.00 93.31 85 SER A O 1
ATOM 662 N N . ASN A 1 86 ? 4.900 2.833 16.802 1.00 96.81 86 ASN A N 1
ATOM 663 C CA . ASN A 1 86 ? 3.553 3.402 16.875 1.00 96.81 86 ASN A CA 1
ATOM 664 C C . ASN A 1 86 ? 3.420 4.632 15.969 1.00 96.81 86 ASN A C 1
ATOM 666 O O . ASN A 1 86 ? 4.369 5.403 15.829 1.00 96.81 86 ASN A O 1
ATOM 670 N N . VAL A 1 87 ? 2.236 4.844 15.392 1.00 97.75 87 VAL A N 1
ATOM 671 C CA . VAL A 1 87 ? 1.889 6.098 14.711 1.00 97.75 87 VAL A CA 1
ATOM 672 C C . VAL A 1 87 ? 1.657 7.174 15.767 1.00 97.75 87 VAL A C 1
ATOM 674 O O . VAL A 1 87 ? 0.783 7.035 16.617 1.00 97.75 87 VAL A O 1
ATOM 677 N N . THR A 1 88 ? 2.435 8.249 15.717 1.00 97.94 88 THR A N 1
ATOM 678 C CA . THR A 1 88 ? 2.358 9.364 16.675 1.00 97.94 88 THR A CA 1
ATOM 679 C C . THR A 1 88 ? 1.606 10.558 16.102 1.00 97.94 88 THR A C 1
ATOM 681 O O . THR A 1 88 ? 0.974 11.305 16.846 1.00 97.94 88 THR A O 1
ATOM 684 N N . SER A 1 89 ? 1.632 10.722 14.779 1.00 97.94 89 SER A N 1
ATOM 685 C CA . SER A 1 89 ? 0.986 11.831 14.082 1.00 97.94 89 SER A CA 1
ATOM 686 C C . SER A 1 89 ? 0.299 11.359 12.805 1.00 97.94 89 SER A C 1
ATOM 688 O O . SER A 1 89 ? 0.816 10.510 12.072 1.00 97.94 89 SER A O 1
ATOM 690 N N . ILE A 1 90 ? -0.884 11.918 12.548 1.00 98.06 90 ILE A N 1
ATOM 691 C CA . ILE A 1 90 ? -1.612 11.788 11.288 1.00 98.06 90 ILE A CA 1
ATOM 692 C C . ILE A 1 90 ? -1.949 13.182 10.782 1.00 98.06 90 ILE A C 1
ATOM 694 O O . ILE A 1 90 ? -2.591 13.972 11.473 1.00 98.06 90 ILE A O 1
ATOM 698 N N . ASN A 1 91 ? -1.536 13.487 9.552 1.00 96.88 91 ASN A N 1
ATOM 699 C CA . ASN A 1 91 ? -1.767 14.783 8.909 1.00 96.88 91 ASN A CA 1
ATOM 700 C C . ASN A 1 91 ? -1.266 15.977 9.752 1.00 96.88 91 ASN A C 1
ATOM 702 O O . ASN A 1 91 ? -1.830 17.070 9.694 1.00 96.88 91 ASN A O 1
ATOM 706 N N . GLY A 1 92 ? -0.199 15.769 10.532 1.00 95.81 92 GLY A N 1
ATOM 707 C CA . GLY A 1 92 ? 0.411 16.784 11.395 1.00 95.81 92 GLY A CA 1
ATOM 708 C C . GLY A 1 92 ? -0.308 17.020 12.728 1.00 95.81 92 GLY A C 1
ATOM 709 O O . GLY A 1 92 ? 0.047 17.960 13.439 1.00 95.81 92 GLY A O 1
ATOM 710 N N . ALA A 1 93 ? -1.309 16.205 13.068 1.00 96.56 93 ALA A N 1
ATOM 711 C CA . ALA A 1 93 ? -1.989 16.213 14.360 1.00 96.56 93 ALA A CA 1
ATOM 712 C C . ALA A 1 93 ? -1.708 14.918 15.132 1.00 96.56 93 ALA A C 1
ATOM 714 O O . ALA A 1 93 ? -1.387 13.898 14.529 1.00 96.56 93 ALA A O 1
ATOM 715 N N . ASP A 1 94 ? -1.851 14.960 16.458 1.00 97.00 94 ASP A N 1
ATOM 716 C CA . ASP A 1 94 ? -1.694 13.784 17.320 1.00 97.00 94 ASP A CA 1
ATOM 717 C C . ASP A 1 94 ? -2.637 12.646 16.891 1.00 97.00 94 ASP A C 1
ATOM 719 O O . ASP A 1 94 ? -3.801 12.885 16.561 1.00 97.00 94 ASP A O 1
ATOM 723 N N . ALA A 1 95 ? -2.110 11.422 16.844 1.00 96.06 95 ALA A N 1
ATOM 724 C CA . ALA A 1 95 ? -2.826 10.264 16.318 1.00 96.06 95 ALA A CA 1
ATOM 725 C C . ALA A 1 95 ? -3.672 9.520 17.364 1.00 96.06 95 ALA A C 1
ATOM 727 O O . ALA A 1 95 ? -4.529 8.727 16.979 1.00 96.06 95 ALA A O 1
ATOM 728 N N . ALA A 1 96 ? -3.443 9.708 18.665 1.00 94.44 96 ALA A N 1
ATOM 729 C CA . ALA A 1 96 ? -4.023 8.832 19.679 1.00 94.44 96 ALA A CA 1
ATOM 730 C C . ALA A 1 96 ? -5.544 9.028 19.806 1.00 94.44 96 ALA A C 1
ATOM 732 O O . ALA A 1 96 ? -6.029 10.130 20.066 1.00 94.44 96 ALA A O 1
ATOM 733 N N . GLY A 1 97 ? -6.310 7.947 19.615 1.00 94.56 97 GLY A N 1
ATOM 734 C CA . GLY A 1 97 ? -7.766 7.943 19.817 1.00 94.56 97 GLY A CA 1
ATOM 735 C C . GLY A 1 97 ? -8.570 8.808 18.833 1.00 94.56 97 GLY A C 1
ATOM 736 O O . GLY A 1 97 ? -9.765 9.040 19.045 1.00 94.56 97 GLY A O 1
ATOM 737 N N . VAL A 1 98 ? -7.950 9.319 17.764 1.00 95.75 98 VAL A N 1
ATOM 738 C CA . VAL A 1 98 ? -8.625 10.215 16.813 1.00 95.75 98 VAL A CA 1
ATOM 739 C C . VAL A 1 98 ? -9.412 9.443 15.756 1.00 95.75 98 VAL A C 1
ATOM 741 O O . VAL A 1 98 ? -9.165 8.271 15.476 1.00 95.75 98 VAL A O 1
ATOM 744 N N . SER A 1 99 ? -10.373 10.119 15.126 1.00 97.50 99 SER A N 1
ATOM 745 C CA . SER A 1 99 ? -10.981 9.662 13.875 1.00 97.50 99 SER A CA 1
ATOM 746 C C . SER A 1 99 ? -10.668 10.655 12.767 1.00 97.50 99 SER A C 1
ATOM 748 O O . SER A 1 99 ? -10.823 11.862 12.948 1.00 97.50 99 SER A O 1
ATOM 750 N N . VAL A 1 100 ? -10.213 10.144 11.628 1.00 98.06 100 VAL A N 1
ATOM 751 C CA . VAL A 1 100 ? -9.734 10.943 10.500 1.00 98.06 100 VAL A CA 1
ATOM 752 C C . VAL A 1 100 ? -10.335 10.416 9.204 1.00 98.06 100 VAL A C 1
ATOM 754 O O . VAL A 1 100 ? -10.351 9.211 8.958 1.00 98.06 100 VAL A O 1
ATOM 757 N N . SER A 1 101 ? -10.836 11.329 8.377 1.00 98.44 101 SER A N 1
ATOM 758 C CA . SER A 1 101 ? -11.488 11.018 7.103 1.00 98.44 101 SER A CA 1
ATOM 759 C C . SER A 1 101 ? -10.746 11.668 5.946 1.00 98.44 101 SER A C 1
ATOM 761 O O . SER A 1 101 ? -10.305 12.812 6.056 1.00 98.44 101 SER A O 1
ATOM 763 N N . GLY A 1 102 ? -10.660 10.970 4.818 1.00 98.19 102 GLY A N 1
ATOM 764 C CA . GLY A 1 102 ? -10.092 11.518 3.593 1.00 98.19 102 GLY A CA 1
ATOM 765 C C . GLY A 1 102 ? -9.664 10.444 2.605 1.00 98.19 102 GLY A C 1
ATOM 766 O O . GLY A 1 102 ? -9.955 9.262 2.770 1.00 98.19 102 GLY A O 1
ATOM 767 N N . THR A 1 103 ? -8.960 10.879 1.565 1.00 98.06 103 THR A N 1
ATOM 768 C CA . THR A 1 103 ? -8.342 10.014 0.548 1.00 98.06 103 THR A CA 1
ATOM 769 C C . THR A 1 103 ? -6.820 9.976 0.659 1.00 98.06 103 THR A C 1
ATOM 771 O O . THR A 1 103 ? -6.176 9.196 -0.033 1.00 98.06 103 THR A O 1
ATOM 774 N N . GLU A 1 104 ? -6.232 10.818 1.509 1.00 98.06 104 GLU A N 1
ATOM 775 C CA . GLU A 1 104 ? -4.794 10.890 1.756 1.00 98.06 104 GLU A CA 1
ATOM 776 C C . GLU A 1 104 ? -4.533 10.998 3.260 1.00 98.06 104 GLU A C 1
ATOM 778 O O . GLU A 1 104 ? -5.172 11.792 3.957 1.00 98.06 104 GLU A O 1
ATOM 783 N N . PHE A 1 105 ? -3.570 10.216 3.745 1.00 98.38 105 PHE A N 1
ATOM 784 C CA . PHE A 1 105 ? -3.110 10.251 5.127 1.00 98.38 105 PHE A CA 1
ATOM 785 C C . PHE A 1 105 ? -1.585 10.234 5.156 1.00 98.38 105 PHE A C 1
ATOM 787 O O . PHE A 1 105 ? -0.956 9.319 4.624 1.00 98.38 105 PHE A O 1
ATOM 794 N N . LEU A 1 106 ? -0.992 11.234 5.797 1.00 97.62 106 LEU A N 1
ATOM 795 C CA . LEU A 1 106 ? 0.420 11.237 6.150 1.00 97.62 106 LEU A CA 1
ATOM 796 C C . LEU A 1 106 ? 0.554 10.706 7.574 1.00 97.62 106 LEU A C 1
ATOM 798 O O . LEU A 1 106 ? 0.145 11.386 8.512 1.00 97.62 106 LEU A O 1
ATOM 802 N N . LEU A 1 107 ? 1.115 9.510 7.719 1.00 97.50 107 LEU A N 1
ATOM 803 C CA . LEU A 1 107 ? 1.416 8.893 9.007 1.00 97.50 107 LEU A CA 1
ATOM 804 C C . LEU A 1 107 ? 2.880 9.144 9.359 1.00 97.50 107 LEU A C 1
ATOM 806 O O . LEU A 1 107 ? 3.763 8.918 8.530 1.00 97.50 107 LEU A O 1
ATOM 810 N N . GLU A 1 108 ? 3.139 9.547 10.595 1.00 96.88 108 GLU A N 1
ATOM 811 C CA . GLU A 1 108 ? 4.484 9.632 11.161 1.00 96.88 108 GLU A CA 1
ATOM 812 C C . GLU A 1 108 ? 4.584 8.654 12.332 1.00 96.88 108 GLU A C 1
ATOM 814 O O . GLU A 1 108 ? 3.709 8.616 13.200 1.00 96.88 108 GLU A O 1
ATOM 819 N N . GLN A 1 109 ? 5.629 7.831 12.327 1.00 95.88 109 GLN A N 1
ATOM 820 C CA . GLN A 1 109 ? 5.889 6.828 13.355 1.00 95.88 109 GLN A CA 1
ATOM 821 C C . GLN A 1 109 ? 6.952 7.315 14.347 1.00 95.88 109 GLN A C 1
ATOM 823 O O . GLN A 1 109 ? 7.764 8.188 14.037 1.00 95.88 109 GLN A O 1
ATOM 828 N N . GLU A 1 110 ? 6.957 6.748 15.553 1.00 95.25 110 GLU A N 1
ATOM 829 C CA . GLU A 1 110 ? 7.911 7.087 16.620 1.00 95.25 110 GLU A CA 1
ATOM 830 C C . GLU A 1 110 ? 9.378 6.865 16.207 1.00 95.25 110 GLU A C 1
ATOM 832 O O . GLU A 1 110 ? 10.265 7.602 16.635 1.00 95.25 110 GLU A O 1
ATOM 837 N N . ASP A 1 111 ? 9.643 5.894 15.329 1.00 91.56 111 ASP A N 1
ATOM 838 C CA . ASP A 1 111 ? 10.977 5.624 14.780 1.00 91.56 111 ASP A CA 1
ATOM 839 C C . ASP A 1 111 ? 11.405 6.594 13.659 1.00 91.56 111 ASP A C 1
ATOM 841 O O . ASP A 1 111 ? 12.486 6.447 13.085 1.00 91.56 111 ASP A O 1
ATOM 845 N N . GLY A 1 112 ? 10.583 7.607 13.367 1.00 91.44 112 GLY A N 1
ATOM 846 C CA . GLY A 1 112 ? 10.839 8.640 12.366 1.00 91.44 112 GLY A CA 1
ATOM 847 C C . GLY A 1 112 ? 10.444 8.249 10.942 1.00 91.44 112 GLY A C 1
ATOM 848 O O . GLY A 1 112 ? 10.606 9.063 10.029 1.00 91.44 112 GLY A O 1
ATOM 849 N N . MET A 1 113 ? 9.919 7.040 10.716 1.00 92.50 113 MET A N 1
ATOM 850 C CA . MET A 1 113 ? 9.391 6.671 9.405 1.00 92.50 113 MET A CA 1
ATOM 851 C C . MET A 1 113 ? 8.111 7.443 9.086 1.00 92.50 113 MET A C 1
ATOM 853 O O . MET A 1 113 ? 7.247 7.665 9.936 1.00 92.50 113 MET A O 1
ATOM 857 N N . ARG A 1 114 ? 7.982 7.828 7.814 1.00 95.06 114 ARG A N 1
ATOM 858 C CA . ARG A 1 114 ? 6.811 8.523 7.283 1.00 95.06 114 ARG A CA 1
ATOM 859 C C . ARG A 1 114 ? 6.170 7.695 6.185 1.00 95.06 114 ARG A C 1
ATOM 861 O O . ARG A 1 114 ? 6.856 7.255 5.258 1.00 95.06 114 ARG A O 1
ATOM 868 N N . TRP A 1 115 ? 4.856 7.533 6.266 1.00 97.00 115 TRP A N 1
ATOM 869 C CA . TRP A 1 115 ? 4.060 6.804 5.287 1.00 97.00 115 TRP A CA 1
ATOM 870 C C . TRP A 1 115 ? 2.991 7.706 4.695 1.00 97.00 115 TRP A C 1
ATOM 872 O O . TRP A 1 115 ? 2.207 8.313 5.417 1.00 97.00 115 TRP A O 1
ATOM 882 N N . LEU A 1 116 ? 2.936 7.758 3.370 1.00 97.88 116 LEU A N 1
ATOM 883 C CA . LEU A 1 116 ? 1.819 8.328 2.634 1.00 97.88 116 LEU A CA 1
ATOM 884 C C . LEU A 1 116 ? 0.866 7.202 2.257 1.00 97.88 116 LEU A C 1
ATOM 886 O O . LEU A 1 116 ? 1.254 6.256 1.564 1.00 97.88 116 LEU A O 1
ATOM 890 N N . ILE A 1 117 ? -0.372 7.309 2.723 1.00 98.38 117 ILE A N 1
ATOM 891 C CA . ILE A 1 117 ? -1.454 6.382 2.421 1.00 98.38 117 ILE A CA 1
ATOM 892 C C . ILE A 1 117 ? -2.447 7.084 1.505 1.00 98.38 117 ILE A C 1
ATOM 894 O O . ILE A 1 117 ? -2.941 8.157 1.838 1.00 98.38 117 ILE A O 1
ATOM 898 N N . PHE A 1 118 ? -2.769 6.451 0.384 1.00 98.06 118 PHE A N 1
ATOM 899 C CA . PHE A 1 118 ? -3.739 6.937 -0.589 1.00 98.06 118 PHE A CA 1
ATOM 900 C C . PHE A 1 118 ? -4.888 5.945 -0.716 1.00 98.06 118 PHE A C 1
ATOM 902 O O . PHE A 1 118 ? -4.650 4.758 -0.948 1.00 98.06 118 PHE A O 1
ATOM 909 N N . ALA A 1 119 ? -6.116 6.429 -0.585 1.00 98.12 119 ALA A N 1
ATOM 910 C CA . ALA A 1 119 ? -7.334 5.670 -0.828 1.00 98.12 119 ALA A CA 1
ATOM 911 C C . ALA A 1 119 ? -7.975 6.109 -2.150 1.00 98.12 119 ALA A C 1
ATOM 913 O O . ALA A 1 119 ? -7.968 7.297 -2.473 1.00 98.12 119 ALA A O 1
ATOM 914 N N . SER A 1 120 ? -8.533 5.165 -2.915 1.00 96.94 120 SER A N 1
ATOM 915 C CA . SER A 1 120 ? -9.236 5.487 -4.171 1.00 96.94 120 SER A CA 1
ATOM 916 C C . SER A 1 120 ? -10.496 6.322 -3.949 1.00 96.94 120 SER A C 1
ATOM 918 O O . SER A 1 120 ? -10.848 7.126 -4.804 1.00 96.94 120 SER A O 1
ATOM 920 N N . ASP A 1 121 ? -11.137 6.144 -2.795 1.00 96.88 121 ASP A N 1
ATOM 921 C CA . ASP A 1 121 ? -12.328 6.859 -2.349 1.00 96.88 121 ASP A CA 1
ATOM 922 C C . ASP A 1 121 ? -12.174 7.235 -0.873 1.00 96.88 121 ASP A C 1
ATOM 924 O O . ASP A 1 121 ? -11.336 6.677 -0.160 1.00 96.88 121 ASP A O 1
ATOM 928 N N . SER A 1 122 ? -12.966 8.208 -0.414 1.00 97.94 122 SER A N 1
ATOM 929 C CA . SER A 1 122 ? -12.882 8.702 0.964 1.00 97.94 122 SER A CA 1
ATOM 930 C C . SER A 1 122 ? -13.151 7.577 1.962 1.00 97.94 122 SER A C 1
ATOM 932 O O . SER A 1 122 ? -14.189 6.920 1.901 1.00 97.94 122 SER A O 1
ATOM 934 N N . ILE A 1 123 ? -12.235 7.395 2.908 1.00 98.56 123 ILE A N 1
ATOM 935 C CA . ILE A 1 123 ? -12.324 6.416 3.990 1.00 98.56 123 ILE A CA 1
ATOM 936 C C . ILE A 1 123 ? -12.162 7.132 5.329 1.00 98.56 123 ILE A C 1
ATOM 938 O O . ILE A 1 123 ? -11.444 8.127 5.429 1.00 98.56 123 ILE A O 1
ATOM 942 N N . THR A 1 124 ? -12.849 6.646 6.361 1.00 98.69 124 THR A N 1
ATOM 943 C CA . THR A 1 124 ? -12.687 7.143 7.733 1.00 98.69 124 THR A CA 1
ATOM 944 C C . THR A 1 124 ? -12.031 6.072 8.580 1.00 98.69 124 THR A C 1
ATOM 946 O O . THR A 1 124 ? -12.605 4.992 8.727 1.00 98.69 124 THR A O 1
ATOM 949 N N . PHE A 1 125 ? -10.870 6.389 9.148 1.00 98.69 125 PHE A N 1
ATOM 950 C CA . PHE A 1 125 ? -10.154 5.546 10.098 1.00 98.69 125 PHE A CA 1
ATOM 951 C C . PHE A 1 125 ? -10.359 6.046 11.525 1.00 98.69 125 PHE A C 1
ATOM 953 O O . PHE A 1 125 ? -10.225 7.241 11.789 1.00 98.69 125 PHE A O 1
ATOM 960 N N . SER A 1 126 ? -10.613 5.120 12.443 1.00 98.44 126 SER A N 1
ATOM 961 C CA . SER A 1 126 ? -10.472 5.331 13.881 1.00 98.44 126 SER A CA 1
ATOM 962 C C . SER A 1 126 ? -9.143 4.740 14.338 1.00 98.44 126 SER A C 1
ATOM 964 O O . SER A 1 126 ? -8.851 3.572 14.070 1.00 98.44 126 SER A O 1
ATOM 966 N N . VAL A 1 127 ? -8.339 5.557 15.009 1.00 98.25 127 VAL A N 1
ATOM 967 C CA . VAL A 1 127 ? -7.042 5.168 15.564 1.00 98.25 127 VAL A CA 1
ATOM 968 C C . VAL A 1 127 ? -7.234 4.722 17.007 1.00 98.25 127 VAL A C 1
ATOM 970 O O . VAL A 1 127 ? -8.020 5.316 17.745 1.00 98.25 127 VAL A O 1
ATOM 973 N N . ASP A 1 128 ? -6.532 3.675 17.425 1.00 97.69 128 ASP A N 1
ATOM 974 C CA . ASP A 1 128 ? -6.499 3.293 18.832 1.00 97.69 128 ASP A CA 1
ATOM 975 C C . ASP A 1 128 ? -5.689 4.288 19.687 1.00 97.69 128 ASP A C 1
ATOM 977 O O . ASP A 1 128 ? -4.946 5.133 19.190 1.00 97.69 128 ASP A O 1
ATOM 981 N N . GLU A 1 129 ? -5.819 4.180 21.010 1.00 96.69 129 GLU A N 1
ATOM 982 C CA . GLU A 1 129 ? -5.128 5.046 21.988 1.00 96.69 129 GLU A CA 1
ATOM 983 C C . GLU A 1 129 ? -3.593 4.986 21.890 1.00 96.69 129 GLU A C 1
ATOM 985 O O . GLU A 1 129 ? -2.894 5.835 22.435 1.00 96.69 129 GLU A O 1
ATOM 990 N N . TRP A 1 130 ? -3.059 3.964 21.219 1.00 95.50 130 TRP A N 1
ATOM 991 C CA . TRP A 1 130 ? -1.628 3.691 21.141 1.00 95.50 130 TRP A CA 1
ATOM 992 C C . TRP A 1 130 ? -1.035 3.950 19.754 1.0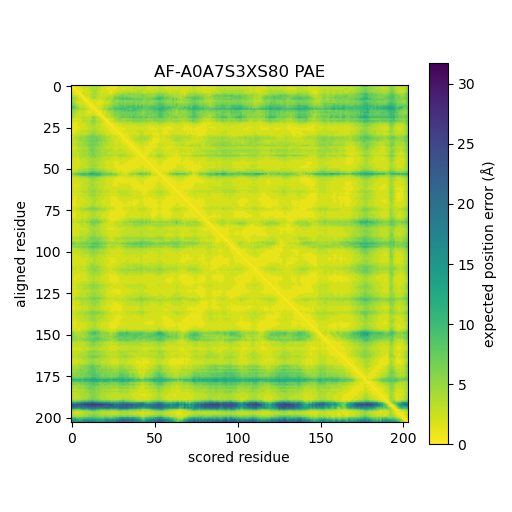0 95.50 130 TRP A C 1
ATOM 994 O O . TRP A 1 130 ? 0.173 3.797 19.597 1.00 95.50 130 TRP A O 1
ATOM 1004 N N . GLY A 1 131 ? -1.843 4.296 18.746 1.00 96.31 131 GLY A N 1
ATOM 1005 C CA . GLY A 1 131 ? -1.371 4.453 17.368 1.00 96.31 131 GLY A CA 1
ATOM 1006 C C . GLY A 1 131 ? -0.861 3.153 16.731 1.00 96.31 131 GLY A C 1
ATOM 1007 O O . GLY A 1 131 ? -0.041 3.186 15.814 1.00 96.31 131 GLY A O 1
ATOM 1008 N N . THR A 1 132 ? -1.299 1.991 17.220 1.00 97.06 132 THR A N 1
ATOM 1009 C CA . THR A 1 132 ? -0.898 0.674 16.696 1.00 97.06 132 THR A CA 1
ATOM 1010 C C . THR A 1 132 ? -1.859 0.152 15.633 1.00 97.06 132 THR A C 1
ATOM 1012 O O . THR A 1 132 ? -1.503 -0.741 14.852 1.00 97.06 132 THR A O 1
ATOM 1015 N N . SER A 1 133 ? -3.080 0.690 15.588 1.00 98.06 133 SER A N 1
ATOM 1016 C CA . SER A 1 133 ? -4.126 0.251 14.672 1.00 98.06 133 SER A CA 1
ATOM 1017 C C . SER A 1 133 ? -4.984 1.418 14.205 1.00 98.06 133 SER A C 1
ATOM 1019 O O . SER A 1 133 ? -5.536 2.154 15.016 1.00 98.06 133 SER A O 1
ATOM 1021 N N . LEU A 1 134 ? -5.145 1.535 12.890 1.00 98.50 134 LEU A N 1
ATOM 1022 C CA . LEU A 1 134 ? -6.098 2.426 12.241 1.00 98.50 134 LEU A CA 1
ATOM 1023 C C . LEU A 1 134 ? -7.145 1.544 11.561 1.00 98.50 134 LEU A C 1
ATOM 1025 O O . LEU A 1 134 ? -6.843 0.867 10.578 1.00 98.50 134 LEU A O 1
ATOM 1029 N N . THR A 1 135 ? -8.362 1.527 12.092 1.00 98.75 135 THR A N 1
ATOM 1030 C CA . THR A 1 135 ? -9.451 0.662 11.620 1.00 98.75 135 THR A CA 1
ATOM 1031 C C . THR A 1 135 ? -10.478 1.493 10.873 1.00 98.75 135 THR A C 1
ATOM 1033 O O . THR A 1 135 ? -10.944 2.508 11.391 1.00 98.75 135 THR A O 1
ATOM 1036 N N . ALA A 1 136 ? -10.819 1.096 9.649 1.00 98.69 136 ALA A N 1
ATOM 1037 C CA . ALA A 1 136 ? -11.875 1.755 8.901 1.00 98.69 136 ALA A CA 1
ATOM 1038 C C . ALA A 1 136 ? -13.210 1.613 9.644 1.00 98.69 136 ALA A C 1
ATOM 1040 O O . ALA A 1 136 ? -13.498 0.582 10.243 1.00 98.69 136 ALA A O 1
ATOM 1041 N N . SER A 1 137 ? -14.026 2.660 9.614 1.00 97.94 137 SER A N 1
ATOM 1042 C CA . SER A 1 137 ? -15.334 2.663 10.288 1.00 97.94 137 SER A CA 1
ATOM 1043 C C . SER A 1 137 ? -16.402 1.825 9.575 1.00 97.94 137 SER A C 1
ATOM 1045 O O . SER A 1 137 ? -17.391 1.450 10.202 1.00 97.94 137 SER A O 1
ATOM 1047 N N . GLU A 1 138 ? -16.207 1.525 8.287 1.00 97.94 138 GLU A N 1
ATOM 1048 C CA . GLU A 1 138 ? -17.151 0.800 7.433 1.00 97.94 138 GLU A CA 1
ATOM 1049 C C . GLU A 1 138 ? -16.414 -0.079 6.408 1.00 97.94 138 GLU A C 1
ATOM 1051 O O . GLU A 1 138 ? -15.217 0.099 6.150 1.00 97.94 138 GLU A O 1
ATOM 1056 N N . SER A 1 139 ? -17.152 -1.002 5.781 1.00 97.94 139 SER A N 1
ATOM 1057 C CA . SER A 1 139 ? -16.652 -1.799 4.658 1.00 97.94 139 SER A CA 1
ATOM 1058 C C . SER A 1 139 ? -16.257 -0.905 3.481 1.00 97.94 139 SER A C 1
ATOM 1060 O O . SER A 1 139 ? -17.009 -0.011 3.093 1.00 97.94 139 SER A O 1
ATOM 1062 N N . PHE A 1 140 ? -15.126 -1.202 2.856 1.00 98.50 140 PHE A N 1
ATOM 1063 C CA . PHE A 1 140 ? -14.546 -0.443 1.759 1.00 98.50 140 PHE A CA 1
ATOM 1064 C C . PHE A 1 140 ? -14.448 -1.303 0.494 1.00 98.50 140 PHE A C 1
ATOM 1066 O O . PHE A 1 140 ? -14.143 -2.495 0.548 1.00 98.50 140 PHE A O 1
ATOM 1073 N N . THR A 1 141 ? -14.700 -0.684 -0.660 1.00 98.44 141 THR A N 1
ATOM 1074 C CA . THR A 1 141 ? -14.432 -1.271 -1.978 1.00 98.44 141 THR A CA 1
ATOM 1075 C C . THR A 1 141 ? -13.635 -0.263 -2.782 1.00 98.44 141 THR A C 1
ATOM 1077 O O . THR A 1 141 ? -14.132 0.821 -3.066 1.00 98.44 141 THR A O 1
ATOM 1080 N N . GLY A 1 142 ? -12.390 -0.599 -3.102 1.00 97.81 142 GLY A N 1
ATOM 1081 C CA . GLY A 1 142 ? -11.434 0.352 -3.657 1.00 97.81 142 GLY A CA 1
ATOM 1082 C C . GLY A 1 142 ? -9.994 -0.058 -3.378 1.00 97.81 142 GLY A C 1
ATOM 1083 O O . GLY A 1 142 ? -9.726 -1.194 -2.997 1.00 97.81 142 GLY A O 1
ATOM 1084 N N . THR A 1 143 ? -9.046 0.861 -3.540 1.00 98.25 143 THR A N 1
ATOM 1085 C CA . THR A 1 143 ? -7.621 0.580 -3.301 1.00 98.25 143 THR A CA 1
ATOM 1086 C C . THR A 1 143 ? -7.066 1.403 -2.154 1.00 98.25 143 THR A C 1
ATOM 1088 O O . THR A 1 143 ? -7.326 2.603 -2.104 1.00 98.25 143 THR A O 1
ATOM 1091 N N . LEU A 1 144 ? -6.227 0.795 -1.312 1.00 98.56 144 LEU A N 1
ATOM 1092 C CA . LEU A 1 144 ? -5.276 1.521 -0.471 1.00 98.56 144 LEU A CA 1
ATOM 1093 C C . LEU A 1 144 ? -3.859 1.316 -1.007 1.00 98.56 144 LEU A C 1
ATOM 1095 O O . LEU A 1 144 ? -3.442 0.192 -1.302 1.00 98.56 144 LEU A O 1
ATOM 1099 N N . ARG A 1 145 ? -3.106 2.408 -1.108 1.00 98.06 145 ARG A N 1
ATOM 1100 C CA . ARG A 1 145 ? -1.713 2.426 -1.553 1.00 98.06 145 ARG A CA 1
ATOM 1101 C C . ARG A 1 145 ? -0.857 3.089 -0.490 1.00 98.06 145 ARG A C 1
ATOM 1103 O O . ARG A 1 145 ? -1.099 4.241 -0.155 1.00 98.06 145 ARG A O 1
ATOM 1110 N N . ALA A 1 146 ? 0.142 2.379 0.016 1.00 98.06 146 ALA A N 1
ATOM 1111 C CA . ALA A 1 146 ? 1.070 2.897 1.015 1.00 98.06 146 ALA A CA 1
ATOM 1112 C C . ALA A 1 146 ? 2.468 3.062 0.413 1.00 98.06 146 ALA A C 1
ATOM 1114 O O . ALA A 1 146 ? 3.004 2.106 -0.149 1.00 98.06 146 ALA A O 1
ATOM 1115 N N . ALA A 1 147 ? 3.067 4.240 0.555 1.00 97.00 147 ALA A N 1
ATOM 1116 C CA . ALA A 1 147 ? 4.452 4.504 0.181 1.00 97.00 147 ALA A CA 1
ATOM 1117 C C . ALA A 1 147 ? 5.218 5.107 1.354 1.00 97.00 147 ALA A C 1
ATOM 1119 O O . ALA A 1 147 ? 4.702 5.959 2.074 1.00 97.00 147 ALA A O 1
ATOM 1120 N N . VAL A 1 148 ? 6.467 4.684 1.520 1.00 95.06 148 VAL A N 1
ATOM 1121 C CA . VAL A 1 148 ? 7.388 5.309 2.469 1.00 95.06 148 VAL A CA 1
ATOM 1122 C C . VAL A 1 148 ? 7.946 6.597 1.863 1.00 95.06 148 VAL A C 1
ATOM 1124 O O . VAL A 1 148 ? 8.321 6.623 0.689 1.00 95.06 148 VAL A O 1
ATOM 1127 N N . SER A 1 149 ? 8.039 7.657 2.662 1.00 92.50 149 SER A N 1
ATOM 1128 C CA . SER A 1 149 ? 8.702 8.902 2.274 1.00 92.50 149 SER A CA 1
ATOM 1129 C C . SER A 1 149 ? 9.887 9.181 3.190 1.00 92.50 149 SER A C 1
ATOM 1131 O O . SER A 1 149 ? 9.727 9.442 4.377 1.00 92.50 149 SER A O 1
ATOM 1133 N N . GLN A 1 150 ? 11.094 9.095 2.634 1.00 84.38 150 GLN A N 1
ATOM 1134 C CA . GLN A 1 150 ? 12.353 9.360 3.349 1.00 84.38 150 GLN A CA 1
ATOM 1135 C C . GLN A 1 150 ? 12.975 10.713 2.965 1.00 84.38 150 GLN A C 1
ATOM 1137 O O . GLN A 1 150 ? 13.946 11.146 3.575 1.00 84.38 150 GLN A O 1
ATOM 1142 N N . ASP A 1 151 ? 12.418 11.374 1.951 1.00 87.25 151 ASP A N 1
ATOM 1143 C CA . ASP A 1 151 ? 12.816 12.701 1.486 1.00 87.25 151 ASP A CA 1
ATOM 1144 C C . ASP A 1 151 ? 11.536 13.486 1.163 1.00 87.25 151 ASP A C 1
ATOM 1146 O O . ASP A 1 151 ? 11.060 13.461 0.023 1.00 87.25 151 ASP A O 1
ATOM 1150 N N . PRO A 1 152 ? 10.925 14.133 2.169 1.00 88.75 152 PRO A N 1
ATOM 1151 C CA . PRO A 1 152 ? 9.647 14.808 1.994 1.00 88.75 152 PRO A CA 1
ATOM 1152 C C . PRO A 1 152 ? 9.735 16.067 1.123 1.00 88.75 152 PRO A C 1
ATOM 1154 O O . PRO A 1 152 ? 8.703 16.568 0.689 1.00 88.75 152 PRO A O 1
ATOM 1157 N N . GLU A 1 153 ? 10.925 16.601 0.841 1.00 89.56 153 GLU A N 1
ATOM 1158 C CA . GLU A 1 153 ? 11.052 17.751 -0.061 1.00 89.56 153 GLU A CA 1
ATOM 1159 C C . GLU A 1 153 ? 10.888 17.324 -1.525 1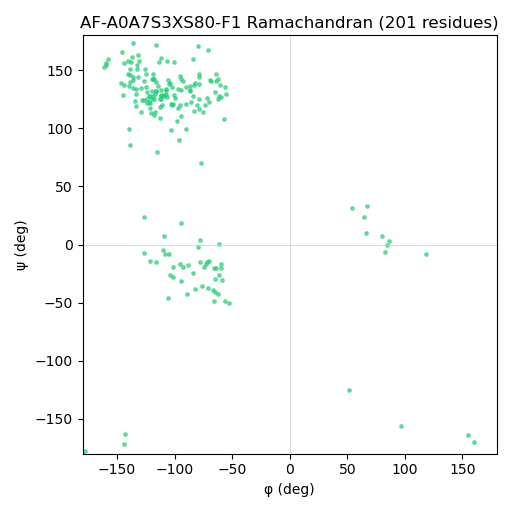.00 89.56 153 GLU A C 1
ATOM 1161 O O . GLU A 1 153 ? 10.277 18.041 -2.320 1.00 89.56 153 GLU A O 1
ATOM 1166 N N . THR A 1 154 ? 11.382 16.131 -1.871 1.00 87.56 154 THR A N 1
ATOM 1167 C CA . THR A 1 154 ? 11.399 15.642 -3.257 1.00 87.56 154 THR A CA 1
ATOM 1168 C C . THR A 1 154 ? 10.349 14.563 -3.534 1.00 87.56 154 THR A C 1
ATOM 1170 O O . THR A 1 154 ? 9.670 14.601 -4.564 1.00 87.56 154 THR A O 1
ATOM 1173 N N . LEU A 1 155 ? 10.218 13.566 -2.653 1.00 90.69 155 LEU A N 1
ATOM 1174 C CA . LEU A 1 155 ? 9.440 12.350 -2.922 1.00 90.69 155 LEU A CA 1
ATOM 1175 C C . LEU A 1 155 ? 7.949 12.534 -2.683 1.00 90.69 155 LEU A C 1
ATOM 1177 O O . LEU A 1 155 ? 7.151 12.024 -3.457 1.00 90.69 155 LEU A O 1
ATOM 1181 N N . ASP A 1 156 ? 7.567 13.279 -1.654 1.00 93.50 156 ASP A N 1
ATOM 1182 C CA . ASP A 1 156 ? 6.174 13.497 -1.259 1.00 93.50 156 ASP A CA 1
ATOM 1183 C C . ASP A 1 156 ? 5.301 13.989 -2.422 1.00 93.50 156 ASP A C 1
ATOM 1185 O O . ASP A 1 156 ? 4.241 13.428 -2.697 1.00 93.50 156 ASP A O 1
ATOM 1189 N N . GLY A 1 157 ? 5.753 15.030 -3.128 1.00 92.75 157 GLY A N 1
ATOM 1190 C CA . GLY A 1 157 ? 5.031 15.582 -4.274 1.00 92.75 157 GLY A CA 1
ATOM 1191 C C . GLY A 1 157 ? 4.936 14.592 -5.435 1.00 92.75 157 GLY A C 1
ATOM 1192 O O . GLY A 1 157 ? 3.875 14.455 -6.037 1.00 92.75 157 GLY A O 1
ATOM 1193 N N . LEU A 1 158 ? 6.023 13.868 -5.716 1.00 92.50 158 LEU A N 1
ATOM 1194 C CA . LEU A 1 158 ? 6.076 12.857 -6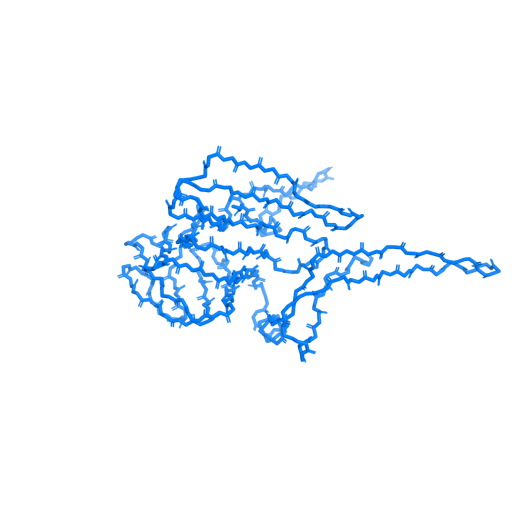.773 1.00 92.50 158 LEU A CA 1
ATOM 1195 C C . LEU A 1 158 ? 5.180 11.649 -6.464 1.00 92.50 158 LEU A C 1
ATOM 1197 O O . LEU A 1 158 ? 4.528 11.113 -7.362 1.00 92.50 158 LEU A O 1
ATOM 1201 N N . LEU A 1 159 ? 5.138 11.228 -5.199 1.00 94.75 159 LEU A N 1
ATOM 1202 C CA . LEU A 1 159 ? 4.272 10.154 -4.737 1.00 94.75 159 LEU A CA 1
ATOM 1203 C C . LEU A 1 159 ? 2.801 10.577 -4.863 1.00 94.75 159 LEU A C 1
ATOM 1205 O O . LEU A 1 159 ? 2.004 9.888 -5.489 1.00 94.75 159 LEU A O 1
ATOM 1209 N N . ARG A 1 160 ? 2.440 11.770 -4.380 1.00 93.94 160 ARG A N 1
ATOM 1210 C CA . ARG A 1 160 ? 1.070 12.297 -4.506 1.00 93.94 160 ARG A CA 1
ATOM 1211 C C . ARG A 1 160 ? 0.587 12.366 -5.955 1.00 93.94 160 ARG A C 1
ATOM 1213 O O . ARG A 1 160 ? -0.496 11.877 -6.257 1.00 93.94 160 ARG A O 1
ATOM 1220 N N . THR A 1 161 ? 1.386 12.923 -6.866 1.00 92.44 161 THR A N 1
ATOM 1221 C CA . THR A 1 161 ? 0.991 13.076 -8.282 1.00 92.44 161 THR A CA 1
ATOM 1222 C C . THR A 1 161 ? 0.952 11.763 -9.061 1.00 92.44 161 THR A C 1
ATOM 1224 O O . THR A 1 161 ? 0.381 11.720 -10.146 1.00 92.44 161 THR A O 1
ATOM 1227 N N . SER A 1 162 ? 1.545 10.695 -8.524 1.00 93.25 162 SER A N 1
ATOM 1228 C CA . SER A 1 162 ? 1.572 9.368 -9.155 1.00 93.25 162 SER A CA 1
ATOM 1229 C C . SER A 1 162 ? 0.680 8.350 -8.423 1.00 93.25 162 SER A C 1
ATOM 1231 O O . SER A 1 162 ? 0.713 7.153 -8.727 1.00 93.25 162 SER A O 1
ATOM 1233 N N . ALA A 1 163 ? -0.107 8.794 -7.438 1.00 93.69 163 ALA A N 1
ATOM 1234 C CA . ALA A 1 163 ? -0.935 7.935 -6.596 1.00 93.69 163 ALA A CA 1
ATOM 1235 C C . ALA A 1 163 ? -2.241 7.471 -7.271 1.00 93.69 163 ALA A C 1
ATOM 1237 O O . ALA A 1 163 ? -2.841 6.498 -6.806 1.00 93.69 163 ALA A O 1
ATOM 1238 N N . GLY A 1 164 ? -2.671 8.083 -8.380 1.00 92.69 164 GLY A N 1
ATOM 1239 C CA . GLY A 1 164 ? -3.878 7.658 -9.098 1.00 92.69 164 GLY A CA 1
ATOM 1240 C C . GLY A 1 164 ? -3.671 6.506 -10.086 1.00 92.69 164 GLY A C 1
ATOM 1241 O O . GLY A 1 164 ? -4.620 5.770 -10.342 1.00 92.69 164 GLY A O 1
ATOM 1242 N N . THR A 1 165 ? -2.452 6.292 -10.601 1.00 94.94 165 THR A N 1
ATOM 1243 C CA . THR A 1 165 ? -2.112 5.161 -11.493 1.00 94.94 165 THR A CA 1
ATOM 1244 C C . THR A 1 165 ? -1.170 4.177 -10.803 1.00 94.94 165 THR A C 1
ATOM 1246 O O . THR A 1 165 ? -0.159 4.572 -10.216 1.00 94.94 165 THR A O 1
ATOM 1249 N N . TYR A 1 166 ? -1.469 2.880 -10.883 1.00 95.88 166 TYR A N 1
ATOM 1250 C CA . TYR A 1 166 ? -0.645 1.814 -10.304 1.00 95.88 166 TYR A CA 1
ATOM 1251 C C . TYR A 1 166 ? -0.412 0.665 -11.279 1.00 95.88 166 TYR A C 1
ATOM 1253 O O . TYR A 1 166 ? -1.253 0.409 -12.144 1.00 95.88 166 TYR A O 1
ATOM 1261 N N . PRO A 1 167 ? 0.721 -0.045 -11.151 1.00 96.50 167 PRO A N 1
ATOM 1262 C CA . PRO A 1 167 ? 0.974 -1.221 -11.956 1.00 96.50 167 PRO A CA 1
ATOM 1263 C C . PRO A 1 167 ? 0.205 -2.428 -11.398 1.00 96.50 167 PRO A C 1
ATOM 1265 O O . PRO A 1 167 ? 0.098 -2.609 -10.186 1.00 96.50 167 PRO A O 1
ATOM 1268 N N . THR A 1 168 ? -0.276 -3.286 -12.290 1.00 97.00 168 THR A N 1
ATOM 1269 C CA . THR A 1 168 ? -0.933 -4.564 -11.963 1.00 97.00 168 THR A CA 1
ATOM 1270 C C . THR A 1 168 ? -0.155 -5.769 -12.490 1.00 97.00 168 THR A C 1
ATOM 1272 O O . THR A 1 168 ? -0.381 -6.893 -12.056 1.00 97.00 168 THR A O 1
ATOM 1275 N N . GLY A 1 169 ? 0.791 -5.532 -13.401 1.00 96.50 169 GLY A N 1
ATOM 1276 C CA . GLY A 1 169 ? 1.597 -6.563 -14.037 1.00 96.50 169 GLY A CA 1
ATOM 1277 C C . GLY A 1 169 ? 2.628 -5.981 -14.993 1.00 96.50 169 GLY A C 1
ATOM 1278 O O . GLY A 1 169 ? 2.736 -4.761 -15.151 1.00 96.50 169 GLY A O 1
ATOM 1279 N N . GLY A 1 170 ? 3.379 -6.843 -15.667 1.00 94.44 170 GLY A N 1
ATOM 1280 C CA . GLY A 1 170 ? 4.366 -6.417 -16.649 1.00 94.44 170 GLY A CA 1
ATOM 1281 C C . GLY A 1 170 ? 4.760 -7.496 -17.651 1.00 94.44 170 GLY A C 1
ATOM 1282 O O . GLY A 1 170 ? 4.723 -8.692 -17.379 1.00 94.44 170 GLY A O 1
ATOM 1283 N N . ALA A 1 171 ? 5.201 -7.046 -18.821 1.00 94.44 171 ALA A N 1
ATOM 1284 C CA . ALA A 1 171 ? 5.764 -7.880 -19.870 1.00 94.44 171 ALA A CA 1
ATOM 1285 C C . ALA A 1 171 ? 7.210 -7.473 -20.169 1.00 94.44 171 ALA A C 1
ATOM 1287 O O . ALA A 1 171 ? 7.579 -6.299 -20.087 1.00 94.44 171 ALA A O 1
ATOM 1288 N N . PHE A 1 172 ? 8.022 -8.465 -20.528 1.00 93.56 172 PHE A N 1
ATOM 1289 C CA . PHE A 1 172 ? 9.413 -8.297 -20.933 1.00 93.56 172 PHE A CA 1
ATOM 1290 C C . PHE A 1 172 ? 9.582 -8.731 -22.383 1.00 93.56 172 PHE A C 1
ATOM 1292 O O . PHE A 1 172 ? 9.172 -9.829 -22.759 1.00 93.56 172 PHE A O 1
ATOM 1299 N N . ALA A 1 173 ? 10.240 -7.895 -23.175 1.00 94.62 173 ALA A N 1
ATOM 1300 C CA . ALA A 1 173 ? 10.685 -8.232 -24.515 1.00 94.62 173 ALA A CA 1
ATOM 1301 C C . ALA A 1 173 ? 12.145 -7.818 -24.698 1.00 94.62 173 ALA A C 1
ATOM 1303 O O . ALA A 1 173 ? 12.636 -6.896 -24.045 1.00 94.62 173 ALA A O 1
ATOM 1304 N N . TYR A 1 174 ? 12.839 -8.486 -25.612 1.00 95.56 174 TYR A N 1
ATOM 1305 C CA . TYR A 1 174 ? 14.171 -8.078 -26.029 1.00 95.56 174 TYR A CA 1
ATOM 1306 C C . TYR A 1 174 ? 14.329 -8.222 -27.540 1.00 95.56 174 TYR A C 1
ATOM 1308 O O . TYR A 1 174 ? 13.702 -9.075 -28.168 1.00 95.56 174 TYR A O 1
ATOM 1316 N N . ALA A 1 175 ? 15.181 -7.385 -28.118 1.00 96.81 175 ALA A N 1
ATOM 1317 C CA . ALA A 1 175 ? 15.563 -7.440 -29.519 1.00 96.81 175 ALA A CA 1
ATOM 1318 C C . ALA A 1 175 ? 17.075 -7.256 -29.636 1.00 96.81 175 ALA A C 1
ATOM 1320 O O . ALA A 1 175 ? 17.661 -6.462 -28.906 1.00 96.81 175 ALA A O 1
ATOM 1321 N N . VAL A 1 176 ? 17.707 -7.982 -30.556 1.00 97.44 176 VAL A N 1
ATOM 1322 C CA . VAL A 1 176 ? 19.137 -7.838 -30.850 1.00 97.44 176 VAL A CA 1
ATOM 1323 C C . VAL A 1 176 ? 19.284 -7.431 -32.308 1.00 97.44 176 VAL A C 1
ATOM 1325 O O . VAL A 1 176 ? 18.768 -8.108 -33.195 1.00 97.44 176 VAL A O 1
ATOM 1328 N N . ALA A 1 177 ? 19.975 -6.322 -32.550 1.00 97.06 177 ALA A N 1
ATOM 1329 C CA . ALA A 1 177 ? 20.291 -5.826 -33.880 1.00 97.06 177 ALA A CA 1
ATOM 1330 C C . ALA A 1 177 ? 21.772 -5.439 -33.931 1.00 97.06 177 ALA A C 1
ATOM 1332 O O . ALA A 1 177 ? 22.215 -4.555 -33.194 1.00 97.06 177 ALA A O 1
ATOM 1333 N N . ASN A 1 178 ? 22.531 -6.099 -34.812 1.00 95.81 178 ASN A N 1
ATOM 1334 C CA . ASN A 1 178 ? 23.995 -6.025 -34.840 1.00 95.81 178 ASN A CA 1
ATOM 1335 C C . ASN A 1 178 ? 24.570 -6.322 -33.439 1.00 95.81 178 ASN A C 1
ATOM 1337 O O . ASN A 1 178 ? 24.214 -7.331 -32.834 1.00 95.81 178 ASN A O 1
ATOM 1341 N N . ASP A 1 179 ? 25.380 -5.408 -32.907 1.00 96.38 179 ASP A N 1
ATOM 1342 C CA . ASP A 1 179 ? 26.012 -5.506 -31.589 1.00 96.38 179 ASP A CA 1
ATOM 1343 C C . ASP A 1 179 ? 25.210 -4.793 -30.482 1.00 96.38 179 ASP A C 1
ATOM 1345 O O . ASP A 1 179 ? 25.749 -4.450 -29.432 1.00 96.38 179 ASP A O 1
ATOM 1349 N N . THR A 1 180 ? 23.921 -4.508 -30.706 1.00 96.81 180 THR A N 1
ATOM 1350 C CA . THR A 1 180 ? 23.050 -3.836 -29.728 1.00 96.81 180 THR A CA 1
ATOM 1351 C C . THR A 1 180 ? 21.893 -4.735 -29.313 1.00 96.81 180 THR A C 1
ATOM 1353 O O . THR A 1 180 ? 21.109 -5.178 -30.150 1.00 96.81 180 THR A O 1
ATOM 1356 N N . ALA A 1 181 ? 21.755 -4.955 -28.004 1.00 96.06 181 ALA A N 1
ATOM 1357 C CA . ALA A 1 181 ? 20.568 -5.548 -27.398 1.00 96.06 181 ALA A CA 1
ATOM 1358 C C . ALA A 1 181 ? 19.683 -4.448 -26.791 1.00 96.06 181 ALA A C 1
ATOM 1360 O O . ALA A 1 181 ? 20.150 -3.619 -26.010 1.00 96.06 181 ALA A O 1
ATOM 1361 N N . THR A 1 182 ? 18.400 -4.448 -27.136 1.00 95.88 182 THR A N 1
ATOM 1362 C CA . THR A 1 182 ? 17.371 -3.577 -26.567 1.00 95.88 182 THR A CA 1
ATOM 1363 C C . THR A 1 182 ? 16.446 -4.410 -25.697 1.00 95.88 182 THR A C 1
ATOM 1365 O O . THR A 1 182 ? 15.911 -5.416 -26.154 1.00 95.88 182 THR A O 1
ATOM 1368 N N . TYR A 1 183 ? 16.234 -3.966 -24.461 1.00 93.88 183 TYR A N 1
ATOM 1369 C CA . TYR A 1 183 ? 15.275 -4.551 -23.529 1.00 93.88 183 TYR A CA 1
ATOM 1370 C C . TYR A 1 183 ? 14.079 -3.614 -23.386 1.00 93.88 183 TYR A C 1
ATOM 1372 O O . TYR A 1 183 ? 14.250 -2.410 -23.192 1.00 93.88 183 TYR A O 1
ATOM 1380 N N . THR A 1 184 ? 12.873 -4.159 -23.472 1.00 94.19 184 THR A N 1
ATOM 1381 C CA . THR A 1 184 ? 11.623 -3.411 -23.352 1.00 94.19 184 THR A CA 1
ATOM 1382 C C . THR A 1 184 ? 10.798 -3.989 -22.216 1.00 94.19 184 THR A C 1
ATOM 1384 O O . THR A 1 184 ? 10.531 -5.189 -22.170 1.00 94.19 184 THR A O 1
ATOM 1387 N N . TYR A 1 185 ? 10.386 -3.105 -21.315 1.00 92.88 185 TYR A N 1
ATOM 1388 C CA . TYR A 1 185 ? 9.499 -3.405 -20.201 1.00 92.88 185 TYR A CA 1
ATOM 1389 C C . TYR A 1 185 ? 8.178 -2.687 -20.459 1.00 92.88 185 TYR A C 1
ATOM 1391 O O . TYR A 1 185 ? 8.170 -1.476 -20.684 1.00 92.88 185 TYR A O 1
ATOM 1399 N N . THR A 1 186 ? 7.071 -3.424 -20.451 1.00 94.06 186 THR A N 1
ATOM 1400 C CA . THR A 1 186 ? 5.729 -2.868 -20.661 1.00 94.06 186 THR A CA 1
ATOM 1401 C C . THR A 1 186 ? 4.879 -3.159 -19.439 1.00 94.06 186 THR A C 1
ATOM 1403 O O . THR A 1 186 ? 4.589 -4.316 -19.152 1.00 94.06 186 THR A O 1
ATOM 1406 N N . TRP A 1 187 ? 4.495 -2.114 -18.713 1.00 94.50 187 TRP A N 1
ATOM 1407 C CA . TRP A 1 187 ? 3.696 -2.233 -17.497 1.00 94.50 187 TRP A CA 1
ATOM 1408 C C . TRP A 1 187 ? 2.206 -2.253 -17.829 1.00 94.50 187 TRP A C 1
ATOM 1410 O O . TRP A 1 187 ? 1.730 -1.407 -18.585 1.00 94.50 187 TRP A O 1
ATOM 1420 N N . SER A 1 188 ? 1.480 -3.207 -17.250 1.00 95.06 188 SER A N 1
ATOM 1421 C CA . SER A 1 188 ? 0.016 -3.160 -17.190 1.00 95.06 188 SER A CA 1
ATOM 1422 C C . SER A 1 188 ? -0.382 -2.292 -16.005 1.00 95.06 188 SER A C 1
ATOM 1424 O O . SER A 1 188 ? 0.231 -2.405 -14.942 1.00 95.06 188 SER A O 1
ATOM 1426 N N . THR A 1 189 ? -1.373 -1.421 -16.179 1.00 95.25 189 THR A N 1
ATOM 1427 C CA . THR A 1 189 ? -1.779 -0.456 -15.153 1.00 95.25 189 THR A CA 1
ATOM 1428 C C . THR A 1 189 ? -3.283 -0.453 -14.927 1.00 95.25 189 THR A C 1
ATOM 1430 O O . THR A 1 189 ? -4.064 -0.847 -15.794 1.00 95.25 189 THR A O 1
ATOM 1433 N N . ALA A 1 190 ? -3.677 0.018 -13.750 1.00 94.38 190 ALA A N 1
ATOM 1434 C CA . ALA A 1 190 ? -5.047 0.350 -13.396 1.00 94.38 190 ALA A CA 1
ATOM 1435 C C . ALA A 1 190 ? -5.083 1.694 -12.646 1.00 94.38 190 ALA A C 1
ATOM 1437 O O . ALA A 1 190 ? -4.039 2.286 -12.347 1.00 94.38 190 ALA A O 1
ATOM 1438 N N . GLY A 1 191 ? -6.296 2.186 -12.383 1.00 89.56 191 GLY A N 1
ATOM 1439 C CA . GLY A 1 191 ? -6.539 3.502 -11.793 1.00 89.56 191 GLY A CA 1
ATOM 1440 C C . GLY A 1 191 ? -6.850 4.594 -12.826 1.00 89.56 191 GLY A C 1
ATOM 1441 O O . GLY A 1 191 ? -7.367 4.318 -13.911 1.00 89.56 191 GLY A O 1
ATOM 1442 N N . GLY A 1 192 ? -6.595 5.852 -12.465 1.00 77.25 192 GLY A N 1
ATOM 1443 C CA . GLY A 1 192 ? -6.966 7.031 -13.250 1.00 77.25 192 GLY A CA 1
ATOM 1444 C C . GLY A 1 192 ? -5.963 7.360 -14.357 1.00 77.25 192 GLY A C 1
ATOM 1445 O O . GLY A 1 192 ? -4.846 7.779 -14.077 1.00 77.25 192 GLY A O 1
ATOM 1446 N N . ALA A 1 193 ? -6.391 7.261 -15.620 1.00 54.97 193 ALA A N 1
ATOM 1447 C CA . ALA A 1 193 ? -5.557 7.381 -16.828 1.00 54.97 193 ALA A CA 1
ATOM 1448 C C . ALA A 1 193 ? -4.822 8.729 -17.053 1.00 54.97 193 ALA A C 1
ATOM 1450 O O . ALA A 1 193 ? -4.151 8.880 -18.073 1.00 54.97 193 ALA A O 1
ATOM 1451 N N . ALA A 1 194 ? -4.959 9.712 -16.157 1.00 61.09 194 ALA A N 1
ATOM 1452 C CA . ALA A 1 194 ? -4.320 11.026 -16.272 1.00 61.09 194 ALA A CA 1
ATOM 1453 C C . ALA A 1 194 ? -2.983 11.141 -15.513 1.00 61.09 194 ALA A C 1
ATOM 1455 O O . ALA A 1 194 ? -2.208 12.052 -15.811 1.00 61.09 194 ALA A O 1
ATOM 1456 N N . ASP A 1 195 ? -2.693 10.225 -14.584 1.00 73.69 195 ASP A N 1
ATOM 1457 C CA . ASP A 1 195 ? -1.493 10.298 -13.746 1.00 73.69 195 ASP A CA 1
ATOM 1458 C C . ASP A 1 195 ? -0.339 9.473 -14.325 1.00 73.69 195 ASP A C 1
ATOM 1460 O O . ASP A 1 195 ? -0.528 8.4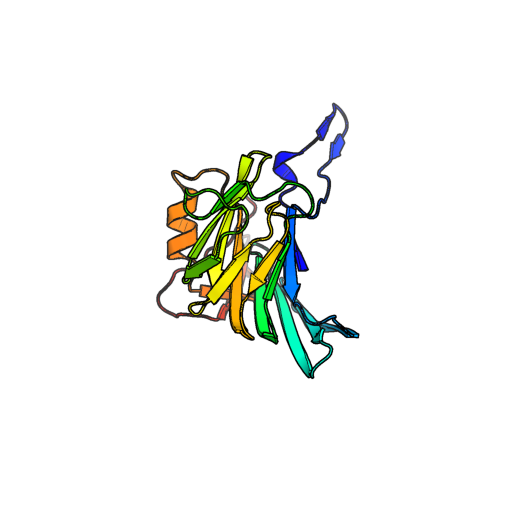03 -14.909 1.00 73.69 195 ASP A O 1
ATOM 1464 N N . ALA A 1 196 ? 0.890 9.959 -14.147 1.00 85.19 196 ALA A N 1
ATOM 1465 C CA . ALA A 1 196 ? 2.080 9.230 -14.562 1.00 85.19 196 ALA A CA 1
ATOM 1466 C C . ALA A 1 196 ? 2.290 7.976 -13.692 1.00 85.19 196 ALA A C 1
ATOM 1468 O O . ALA A 1 196 ? 2.116 8.003 -12.474 1.00 85.19 196 ALA A O 1
ATOM 1469 N N . LEU A 1 197 ? 2.723 6.873 -14.310 1.00 91.81 197 LEU A N 1
ATOM 1470 C CA . LEU A 1 197 ? 3.148 5.679 -13.580 1.00 91.81 197 LEU A CA 1
ATOM 1471 C C . LEU A 1 197 ? 4.568 5.883 -13.031 1.00 91.81 197 LEU A C 1
ATOM 1473 O O . LEU A 1 197 ? 5.528 5.967 -13.799 1.00 91.81 197 LEU A O 1
ATOM 1477 N N . LEU A 1 198 ? 4.712 5.888 -11.706 1.00 93.44 198 LEU A N 1
ATOM 1478 C CA . LEU A 1 198 ? 6.015 5.911 -11.043 1.00 93.44 198 LEU A CA 1
ATOM 1479 C C . LEU A 1 198 ? 6.529 4.487 -10.799 1.00 93.44 198 LEU A C 1
ATOM 1481 O O . LEU A 1 198 ? 5.899 3.717 -10.078 1.00 93.44 198 LEU A O 1
ATOM 1485 N N . MET A 1 199 ? 7.703 4.169 -11.353 1.00 94.00 199 MET A N 1
ATOM 1486 C CA . MET A 1 199 ? 8.398 2.892 -11.155 1.00 94.00 199 MET A CA 1
ATOM 1487 C C . MET A 1 199 ? 9.854 3.127 -10.751 1.00 94.00 199 MET A C 1
ATOM 1489 O O . MET A 1 199 ? 10.567 3.914 -11.372 1.00 94.00 199 MET A O 1
ATOM 1493 N N . GLY A 1 200 ? 10.316 2.397 -9.741 1.00 89.62 200 GLY A N 1
ATOM 1494 C CA . GLY A 1 200 ? 11.720 2.305 -9.373 1.00 89.62 200 GLY A CA 1
ATOM 1495 C C . GLY A 1 200 ? 12.504 1.492 -10.400 1.00 89.62 200 GLY A C 1
ATOM 1496 O O . GLY A 1 200 ? 12.166 0.346 -10.700 1.00 89.62 200 GLY A O 1
ATOM 1497 N N . SER A 1 201 ? 13.580 2.076 -10.920 1.00 83.31 201 SER A N 1
ATOM 1498 C CA . SER A 1 201 ? 14.547 1.390 -11.779 1.00 83.31 201 SER A CA 1
ATOM 1499 C C . SER A 1 201 ? 15.818 1.075 -11.000 1.00 83.31 201 SER A C 1
ATOM 1501 O O . SER A 1 201 ? 16.328 1.943 -10.290 1.00 83.31 201 SER A O 1
ATOM 1503 N N . VAL A 1 202 ? 16.381 -0.115 -11.194 1.00 72.31 202 VAL A N 1
ATOM 1504 C CA . VAL A 1 202 ? 17.755 -0.408 -10.767 1.00 72.31 202 VAL A CA 1
ATOM 1505 C C . VAL A 1 202 ? 18.691 0.078 -11.876 1.00 72.31 202 VAL A C 1
ATOM 1507 O O . VAL A 1 202 ? 18.452 -0.239 -13.042 1.00 72.31 202 VAL A O 1
ATOM 1510 N N . ARG A 1 203 ? 19.697 0.884 -11.530 1.00 40.75 203 ARG A N 1
ATOM 1511 C CA . ARG A 1 203 ? 20.794 1.253 -12.435 1.00 40.75 203 ARG A CA 1
ATOM 1512 C C . ARG A 1 203 ? 22.002 0.370 -12.181 1.00 40.75 203 ARG A C 1
ATOM 1514 O O . ARG A 1 203 ? 22.229 0.047 -10.994 1.00 40.75 203 ARG A O 1
#

pLDDT: mean 94.53, std 6.7, range [40.75, 98.75]

Mean predicted aligned error: 3.92 Å

Nearest PDB structures (foldseek):
  4k35-assembly2_B  TM=8.931E-01  e=4.290E-11  Rhizomucor miehei
  5xc2-assembly1_A  TM=8.982E-01  e=2.752E-10  Rhizomucor miehei
  5xc2-assembly3_C  TM=8.649E-01  e=9.660E-10  Rhizomucor miehei
  5xbz-assembly1_A  TM=8.511E-01  e=5.560E-10  Rhizomucor miehei
  5xbz-assembly2_B  TM=8.576E-01  e=5.329E-09  Rhizomucor miehei

InterPro domains:
  IPR005200 Endo-1,3(4)-beta-glucanase [PS52008] (1-203)
  IPR005200 Endo-1,3(4)-beta-glucanase [PTHR31983] (4-199)
  IPR040451 Glycosyl hydrolase family 81, N-terminal [PF03639] (22-199)

Sequence (203 aa):
VKVAYPAARRVVTPTTQSDYFEDDLVLSSQEGYVARYATGYDAFSVTVEFETEGGGVYRNLAVRGSPYATVEYEGVTPVLHSKFSNVTSINGADAAGVSVSGTEFLLEQEDGMRWLIFASDSITFSVDEWGTSLTASESFTGTLRAAVSQDPETLDGLLRTSAGTYPTGGAFAYAVANDTATYTYTWSTAGGAADALLMGSVR

Radius of gyration: 18.14 Å; Cα contacts (8 Å, |Δi|>4): 490; chains: 1; bounding box: 51×36×57 Å

Secondary structure (DSSP, 8-state):
-EE--GGGG-EE-SS-EE-----SEEEEESSPEEEEEEEEE-SSEEEEEEEETTS-EEEEEEETT-SSEEEEEEEE-EEEE--SS-EEEETTEE-TT-EEEEEEEEEEETTS-EEEEEEEEEEEEEEPTTSSEEEESS-EEEEEEEEE-S-TTTHHHHHHHTSSEEEEEEEEEEEEETTEEEEEEEEEEEE-TTSPPP-----

Organism: Heterosigma akashiwo (NCBI:txid2829)